Protein AF-U3CT72-F1 (afdb_monomer_lite)

Organism: NCBI:txid1219080

Structure (mmCIF, N/CA/C/O backbone):
data_AF-U3CT72-F1
#
_entry.id   AF-U3CT72-F1
#
loop_
_atom_site.group_PDB
_atom_site.id
_atom_site.type_symbol
_atom_site.label_atom_id
_atom_site.label_alt_id
_atom_site.label_comp_id
_atom_site.label_asym_id
_atom_site.label_entity_id
_atom_site.label_seq_id
_atom_site.pdbx_PDB_ins_code
_atom_site.Cartn_x
_atom_site.Cartn_y
_atom_site.Cartn_z
_atom_site.occupancy
_atom_site.B_iso_or_equiv
_atom_site.auth_seq_id
_atom_site.auth_comp_id
_atom_site.auth_asym_id
_atom_site.auth_atom_id
_atom_site.pdbx_PDB_model_num
ATOM 1 N N . MET A 1 1 ? -6.844 8.229 31.080 1.00 40.09 1 MET A N 1
ATOM 2 C CA . MET A 1 1 ? -8.045 7.596 30.484 1.00 40.09 1 MET A CA 1
ATOM 3 C C . MET A 1 1 ? -8.850 6.725 31.445 1.00 40.09 1 MET A C 1
ATOM 5 O O . MET A 1 1 ? -10.067 6.816 31.377 1.00 40.09 1 MET A O 1
ATOM 9 N N . SER A 1 2 ? -8.252 5.978 32.391 1.00 39.88 2 SER A N 1
ATOM 10 C CA . SER A 1 2 ? -9.048 5.167 33.347 1.00 39.88 2 SER A CA 1
ATOM 11 C C . SER A 1 2 ? -10.027 5.991 34.208 1.00 39.88 2 SER A C 1
ATOM 13 O O . SER A 1 2 ? -11.054 5.477 34.631 1.00 39.88 2 SER A O 1
ATOM 15 N N . PHE A 1 3 ? -9.768 7.291 34.394 1.00 38.53 3 PHE A N 1
ATOM 16 C CA . PHE A 1 3 ? -10.637 8.205 35.142 1.00 38.53 3 PHE A CA 1
ATOM 17 C C . PHE A 1 3 ? -11.986 8.524 34.473 1.00 38.53 3 PHE A C 1
ATOM 19 O O . PHE A 1 3 ? -12.963 8.722 35.192 1.00 38.53 3 PHE A O 1
ATOM 26 N N . LYS A 1 4 ? -12.073 8.563 33.132 1.00 43.41 4 LYS A N 1
ATOM 27 C CA . LYS A 1 4 ? -13.332 8.905 32.435 1.00 43.41 4 LYS A CA 1
ATOM 28 C C . LYS A 1 4 ? -14.319 7.734 32.455 1.00 43.41 4 LYS A C 1
ATOM 30 O O . LYS A 1 4 ? -15.46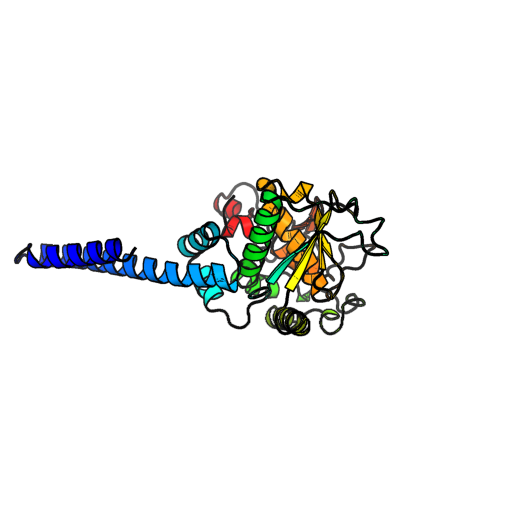9 7.922 32.832 1.00 43.41 4 LYS A O 1
ATOM 35 N N . ILE A 1 5 ? -13.829 6.524 32.180 1.00 50.84 5 ILE A N 1
ATOM 36 C CA . ILE A 1 5 ? -14.624 5.285 32.208 1.00 50.84 5 ILE A CA 1
ATOM 37 C C . ILE A 1 5 ? -15.073 4.963 33.641 1.00 50.84 5 ILE A C 1
ATOM 39 O O . ILE A 1 5 ? -16.243 4.672 33.873 1.00 50.84 5 ILE A O 1
ATOM 43 N N . LYS A 1 6 ? -14.174 5.112 34.629 1.00 47.28 6 LYS A N 1
ATOM 44 C CA . LYS A 1 6 ? -14.535 4.959 36.048 1.00 47.28 6 LYS A CA 1
ATOM 45 C C . LYS A 1 6 ? -15.584 5.979 36.490 1.00 47.28 6 LYS A C 1
ATOM 47 O O . LYS A 1 6 ? -16.477 5.605 37.234 1.00 47.28 6 LY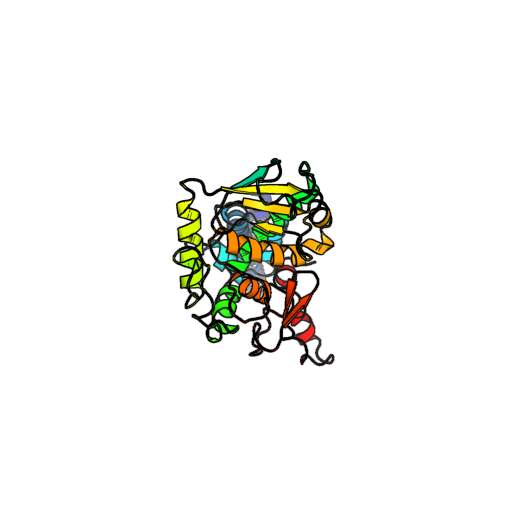S A O 1
ATOM 52 N N . SER A 1 7 ? -15.512 7.228 36.023 1.00 49.44 7 SER A N 1
ATOM 53 C CA . SER A 1 7 ? -16.512 8.247 36.377 1.00 49.44 7 SER A CA 1
ATOM 54 C C . SER A 1 7 ? -17.881 7.963 35.757 1.00 49.44 7 SER A C 1
ATOM 56 O O . SER A 1 7 ? -18.881 8.138 36.440 1.00 49.44 7 SER A O 1
ATOM 58 N N . LEU A 1 8 ? -17.952 7.481 34.509 1.00 51.56 8 LEU A N 1
ATOM 59 C CA . LEU A 1 8 ? -19.234 7.223 33.839 1.00 51.56 8 LEU A CA 1
ATOM 60 C C . LEU A 1 8 ? -19.995 6.044 34.472 1.00 51.56 8 LEU A C 1
ATOM 62 O O . LEU A 1 8 ? -21.180 6.162 34.777 1.00 51.56 8 LEU A O 1
ATOM 66 N N . VAL A 1 9 ? -19.292 4.937 34.743 1.00 55.44 9 VAL A N 1
ATOM 67 C CA . VAL A 1 9 ? -19.868 3.755 35.411 1.00 55.44 9 VAL A CA 1
ATOM 68 C C . VAL A 1 9 ? -20.277 4.087 36.851 1.00 55.44 9 VAL A C 1
ATOM 70 O O . VAL A 1 9 ? -21.344 3.680 37.301 1.00 55.44 9 VAL A O 1
ATOM 73 N N . LEU A 1 10 ? -19.479 4.889 37.566 1.00 52.03 10 LEU A N 1
ATOM 74 C CA . LEU A 1 10 ? -19.789 5.299 38.938 1.00 52.03 10 LEU A CA 1
ATOM 75 C C . LEU A 1 10 ? -21.009 6.232 39.008 1.00 52.03 10 LEU A C 1
ATOM 77 O O . LEU A 1 10 ? -21.818 6.102 39.925 1.00 52.03 10 LEU A O 1
ATOM 81 N N . VAL A 1 11 ? -21.175 7.136 38.037 1.00 56.50 11 VAL A N 1
ATOM 82 C CA . VAL A 1 11 ? -22.351 8.019 37.930 1.00 56.50 11 VAL A CA 1
ATOM 83 C C . VAL A 1 11 ? -23.614 7.217 37.602 1.00 56.50 11 VAL A C 1
ATOM 85 O O . VAL A 1 11 ? -24.647 7.452 38.227 1.00 56.50 11 VAL A O 1
ATOM 88 N N . GLY A 1 12 ? -23.529 6.223 36.709 1.00 52.19 12 GLY A N 1
ATOM 89 C CA . GLY A 1 12 ? -24.650 5.327 36.397 1.00 52.19 12 GLY A CA 1
ATOM 90 C C . GLY A 1 12 ? -25.119 4.508 37.605 1.00 52.19 12 GLY A C 1
ATOM 91 O O . GLY A 1 12 ? -26.310 4.464 37.901 1.00 52.19 12 GLY A O 1
ATOM 92 N N . VAL A 1 13 ? -24.181 3.936 38.369 1.00 56.53 13 VAL A N 1
ATOM 93 C CA . VAL A 1 13 ? -24.500 3.160 39.584 1.00 56.53 13 VAL A CA 1
ATOM 94 C C . VAL A 1 13 ? -25.042 4.054 40.705 1.00 56.53 13 VAL A C 1
ATOM 96 O O . VAL A 1 13 ? -25.941 3.653 41.440 1.00 56.53 13 VAL A O 1
ATOM 99 N N . SER A 1 14 ? -24.554 5.291 40.816 1.00 52.44 14 SER A N 1
ATOM 100 C CA . SER A 1 14 ? -25.005 6.243 41.840 1.00 52.44 14 SER A CA 1
ATOM 101 C C . SER A 1 14 ? -26.421 6.769 41.568 1.00 52.44 14 SER A C 1
ATOM 103 O O . SER A 1 14 ? -27.177 7.000 42.509 1.00 52.44 14 SER A O 1
ATOM 105 N N . ALA A 1 15 ? -26.816 6.902 40.298 1.00 52.62 15 ALA A N 1
ATOM 106 C CA . ALA A 1 15 ? -28.173 7.286 39.911 1.00 52.62 15 ALA A CA 1
ATOM 107 C C . ALA A 1 15 ? -29.218 6.189 40.209 1.00 52.62 15 ALA A C 1
ATOM 109 O O . ALA A 1 15 ? -30.345 6.520 40.575 1.00 52.62 15 ALA A O 1
ATOM 110 N N . LEU A 1 16 ? -28.840 4.904 40.127 1.00 52.00 16 LEU A N 1
ATOM 111 C CA . LEU A 1 16 ? -29.706 3.769 40.492 1.00 52.00 16 LEU A CA 1
ATOM 112 C C . LEU A 1 16 ? -29.977 3.666 41.999 1.00 52.00 16 LEU A C 1
ATOM 114 O O . LEU A 1 16 ? -31.026 3.175 42.400 1.00 52.00 16 LEU A O 1
ATOM 118 N N . ILE A 1 17 ? -29.040 4.114 42.839 1.00 55.47 17 ILE A N 1
ATOM 119 C CA . ILE A 1 17 ? -29.172 4.027 44.303 1.00 55.47 17 ILE A CA 1
ATOM 120 C C . ILE A 1 17 ? -29.992 5.206 44.864 1.00 55.47 17 ILE A C 1
ATOM 122 O O . ILE A 1 17 ? -30.560 5.096 45.949 1.00 55.47 17 ILE A O 1
ATOM 126 N N . LEU A 1 18 ? -30.080 6.328 44.136 1.00 51.38 18 LEU A N 1
ATOM 127 C CA . LEU A 1 18 ? -30.698 7.568 44.627 1.00 51.38 18 LEU A CA 1
ATOM 128 C C . LEU A 1 18 ? -32.157 7.791 44.191 1.00 51.38 18 LEU A C 1
ATOM 130 O O . LEU A 1 18 ? -32.854 8.553 44.857 1.00 51.38 18 LEU A O 1
ATOM 134 N N . ASN A 1 19 ? -32.643 7.134 43.133 1.00 48.00 19 ASN A N 1
ATOM 135 C CA . ASN A 1 19 ? -34.028 7.282 42.669 1.00 48.00 19 ASN A CA 1
ATOM 136 C C . ASN A 1 19 ? -34.871 6.077 43.101 1.00 48.00 19 ASN A C 1
ATOM 138 O O . ASN A 1 19 ? -34.953 5.067 42.408 1.00 48.00 19 ASN A O 1
ATOM 142 N N . GLY A 1 20 ? -35.455 6.178 44.294 1.00 45.12 20 GLY A N 1
ATOM 143 C CA . GLY A 1 20 ? -36.353 5.167 44.841 1.00 45.12 20 GLY A CA 1
ATOM 144 C C . GLY A 1 20 ? -37.613 4.943 43.996 1.00 45.12 20 GLY A C 1
ATOM 145 O O . GLY A 1 20 ? -38.186 5.886 43.466 1.00 45.12 20 GLY A O 1
ATOM 146 N N . CYS A 1 21 ? -38.020 3.670 43.937 1.00 48.41 21 CYS A N 1
ATOM 147 C CA . CYS A 1 21 ? -39.351 3.116 43.660 1.00 48.41 21 CYS A CA 1
ATOM 148 C C . CYS A 1 21 ? -40.362 3.984 42.883 1.00 48.41 21 CYS A C 1
ATOM 150 O O . CYS A 1 21 ? -41.346 4.432 43.461 1.00 48.41 21 CYS A O 1
ATOM 152 N N . ASP A 1 22 ? -40.199 4.074 41.564 1.00 53.22 22 ASP A N 1
ATOM 153 C CA . ASP A 1 22 ? -41.321 4.153 40.619 1.00 53.22 22 ASP A CA 1
ATOM 154 C C . ASP A 1 22 ? -40.947 3.342 39.372 1.00 53.22 22 ASP A C 1
ATOM 156 O O . ASP A 1 22 ? -39.890 3.582 38.786 1.00 53.22 22 ASP A O 1
ATOM 160 N N . ALA A 1 23 ? -41.768 2.360 38.985 1.00 53.81 23 ALA A N 1
ATOM 161 C CA . ALA A 1 23 ? -41.431 1.381 37.939 1.00 53.81 23 ALA A CA 1
ATOM 162 C C . ALA A 1 23 ? -41.092 2.040 36.585 1.00 53.81 23 ALA A C 1
ATOM 164 O O . ALA A 1 23 ? -40.092 1.684 35.967 1.00 53.81 23 ALA A O 1
ATOM 165 N N . ASP A 1 24 ? -41.822 3.093 36.204 1.00 56.09 24 ASP A N 1
ATOM 166 C CA . ASP A 1 24 ? -41.574 3.849 34.966 1.00 56.09 24 ASP A CA 1
ATOM 167 C C . ASP A 1 24 ? -40.233 4.613 34.991 1.00 56.09 24 ASP A C 1
ATOM 169 O O . ASP A 1 24 ? -39.608 4.851 33.956 1.00 56.09 24 ASP A O 1
ATOM 173 N N . SER A 1 25 ? -39.755 4.997 36.182 1.00 56.62 25 SER A N 1
ATOM 174 C CA . SER A 1 25 ? -38.447 5.645 36.345 1.00 56.62 25 SER A CA 1
ATOM 175 C C . SER A 1 25 ? -37.290 4.645 36.286 1.00 56.62 25 SER A C 1
ATOM 177 O O . SER A 1 25 ? -36.196 4.999 35.844 1.00 56.62 25 SER A O 1
ATOM 179 N N . VAL A 1 26 ? -37.540 3.393 36.686 1.00 58.41 26 VAL A N 1
ATOM 180 C CA . VAL A 1 26 ? -36.556 2.305 36.665 1.00 58.41 26 VAL A CA 1
ATOM 181 C C . VAL A 1 26 ? -36.286 1.860 35.229 1.00 58.41 26 VAL A C 1
ATOM 183 O O . VAL A 1 26 ? -35.118 1.785 34.851 1.00 58.41 26 VAL A O 1
ATOM 186 N N . ASP A 1 27 ? -37.326 1.684 34.410 1.00 62.94 27 ASP A N 1
ATOM 187 C CA . ASP A 1 27 ? -37.179 1.309 32.995 1.00 62.94 27 ASP A CA 1
ATOM 188 C C . ASP A 1 27 ? -36.398 2.379 32.213 1.00 62.94 27 ASP A C 1
ATOM 190 O O . ASP A 1 27 ? -35.441 2.083 31.498 1.00 62.94 27 ASP A O 1
ATOM 194 N N . HIS A 1 28 ? -36.702 3.662 32.437 1.00 63.72 28 HIS A N 1
ATOM 195 C CA . HIS A 1 28 ? -36.007 4.747 31.741 1.00 63.72 28 HIS A CA 1
ATOM 196 C C . HIS A 1 28 ? -34.538 4.929 32.183 1.00 63.72 28 HIS A C 1
ATOM 198 O O . HIS A 1 28 ? -33.705 5.434 31.421 1.00 63.72 28 HIS A O 1
ATOM 204 N N . VAL A 1 29 ? -34.199 4.539 33.417 1.00 68.75 29 VAL A N 1
ATOM 205 C CA . VAL A 1 29 ? -32.812 4.500 33.909 1.00 68.75 29 VAL A CA 1
ATOM 206 C C . VAL A 1 29 ? -32.080 3.274 33.369 1.00 68.75 29 VAL A C 1
ATOM 208 O O . VAL A 1 29 ? -30.910 3.400 32.999 1.00 68.75 29 VAL A O 1
ATOM 211 N N . GLN A 1 30 ? -32.753 2.126 33.274 1.00 72.94 30 GLN A N 1
ATOM 212 C CA . GLN A 1 30 ? -32.201 0.913 32.683 1.00 72.94 30 GLN A CA 1
ATOM 213 C C . GLN A 1 30 ? -31.828 1.140 31.215 1.00 72.94 30 GLN A C 1
ATOM 215 O O . GLN A 1 30 ? -30.675 0.911 30.860 1.00 72.94 30 GLN A O 1
ATOM 220 N N . ASP A 1 31 ? -32.722 1.711 30.403 1.00 75.88 31 ASP A N 1
ATOM 221 C CA . ASP A 1 31 ? -32.444 2.029 28.995 1.00 75.88 31 ASP A CA 1
ATOM 222 C C . ASP A 1 31 ? -31.218 2.944 28.841 1.00 75.88 31 ASP A C 1
ATOM 224 O O . ASP A 1 31 ? -30.337 2.719 28.008 1.00 75.88 31 ASP A O 1
ATOM 228 N N . LYS A 1 32 ? -31.115 3.988 29.676 1.00 75.69 32 LYS A N 1
ATOM 229 C CA . LYS A 1 32 ? -29.968 4.912 29.651 1.00 75.69 32 LYS A CA 1
ATOM 230 C C . LYS A 1 32 ? -28.672 4.234 30.080 1.00 75.69 32 LYS A C 1
ATOM 232 O O . LYS A 1 32 ? -27.617 4.553 29.528 1.00 75.69 32 LYS A O 1
ATOM 237 N N . LEU A 1 33 ? -28.733 3.328 31.054 1.00 73.38 33 LEU A N 1
ATOM 238 C CA . LEU A 1 33 ? -27.575 2.565 31.502 1.00 73.38 33 LEU A CA 1
ATOM 239 C C . LEU A 1 33 ? -27.136 1.552 30.441 1.00 73.38 33 LEU A C 1
ATOM 241 O O . LEU A 1 33 ? -25.941 1.448 30.182 1.00 73.38 33 LEU A O 1
ATOM 245 N N . GLU A 1 34 ? -28.070 0.851 29.800 1.00 75.56 34 GLU A N 1
ATOM 246 C CA . GLU A 1 34 ? -27.785 -0.079 28.706 1.00 75.56 34 GLU A CA 1
ATOM 247 C C . GLU A 1 34 ? -27.131 0.643 27.527 1.00 75.56 34 GLU A C 1
ATOM 249 O O . GLU A 1 34 ? -26.094 0.199 27.035 1.00 75.56 34 GLU A O 1
ATOM 254 N N . VAL A 1 35 ? -27.651 1.812 27.139 1.00 78.00 35 VAL A N 1
ATOM 255 C CA . VAL A 1 35 ? -27.025 2.662 26.115 1.00 78.00 35 VAL A CA 1
ATOM 256 C C . VAL A 1 35 ? -25.631 3.121 26.551 1.00 78.00 35 VAL A C 1
ATOM 258 O O . VAL A 1 35 ? -24.690 3.042 25.765 1.00 78.00 35 VAL A O 1
ATOM 261 N N . ALA A 1 36 ? -25.452 3.566 27.799 1.00 73.06 36 ALA A N 1
ATOM 262 C CA . ALA A 1 36 ? -24.147 4.007 28.296 1.00 73.06 36 ALA A CA 1
ATOM 263 C C . ALA A 1 36 ? -23.115 2.866 28.347 1.00 73.06 36 ALA A C 1
ATOM 265 O O . ALA A 1 36 ? -21.956 3.072 27.986 1.00 73.06 36 ALA A O 1
ATOM 266 N N . LEU A 1 37 ? -23.526 1.667 28.766 1.00 74.06 37 LEU A N 1
ATOM 267 C CA . LEU A 1 37 ? -22.683 0.472 28.791 1.00 74.06 37 LEU A CA 1
ATOM 268 C C . LEU A 1 37 ? -22.341 -0.000 27.379 1.00 74.06 37 LEU A C 1
ATOM 270 O O . LEU A 1 37 ? -21.185 -0.336 27.126 1.00 74.06 37 LEU A O 1
ATOM 274 N N . LYS A 1 38 ? -23.307 0.025 26.455 1.00 75.88 38 LYS A N 1
ATOM 275 C CA . LYS A 1 38 ? -23.079 -0.283 25.042 1.00 75.88 38 LYS A CA 1
ATOM 276 C C . LYS A 1 38 ? -22.070 0.688 24.429 1.00 75.88 38 LYS A C 1
ATOM 278 O O . LYS A 1 38 ? -21.073 0.239 23.876 1.00 75.88 38 LYS A O 1
ATOM 283 N N . ASN A 1 39 ? -22.259 1.992 24.630 1.00 77.94 39 ASN A N 1
ATOM 284 C CA . ASN A 1 39 ? -21.341 3.020 24.136 1.00 77.94 39 ASN A CA 1
ATOM 285 C C . ASN A 1 39 ? -19.934 2.864 24.737 1.00 77.94 39 ASN A C 1
ATOM 287 O O . ASN A 1 39 ? -18.945 2.952 24.019 1.00 77.94 39 ASN A O 1
ATOM 291 N N . ALA A 1 40 ? -19.823 2.588 26.041 1.00 75.50 40 ALA A N 1
ATOM 292 C CA . ALA A 1 40 ? -18.530 2.351 26.685 1.00 75.50 40 ALA A CA 1
ATOM 293 C C . ALA A 1 40 ? -17.845 1.071 26.173 1.00 75.50 40 ALA A C 1
ATOM 295 O O . ALA A 1 40 ? -16.621 1.040 26.035 1.00 75.50 40 ALA A O 1
ATOM 296 N N . GLY A 1 41 ? -18.621 0.020 25.887 1.00 76.25 41 GLY A N 1
ATOM 297 C CA . GLY A 1 41 ? -18.132 -1.208 25.263 1.00 76.25 41 GLY A CA 1
ATOM 298 C C . GLY A 1 41 ? -17.618 -0.974 23.842 1.00 76.25 41 GLY A C 1
ATOM 299 O O . GLY A 1 41 ? -16.531 -1.439 23.504 1.00 76.25 41 GLY A O 1
ATOM 300 N N . GLU A 1 42 ? -18.350 -0.203 23.037 1.00 78.69 42 GLU A N 1
ATOM 301 C CA . GLU A 1 42 ? -17.940 0.201 21.686 1.00 78.69 42 GLU A CA 1
ATOM 302 C C . GLU A 1 42 ? -16.672 1.071 21.712 1.00 78.69 42 GLU A C 1
ATOM 304 O O . GLU A 1 42 ? -15.738 0.809 20.957 1.00 78.69 42 GLU A O 1
ATOM 309 N N . GLU A 1 43 ? -16.570 2.043 22.628 1.00 81.25 43 GLU A N 1
ATOM 310 C CA . GLU A 1 43 ? -15.356 2.858 22.803 1.00 81.25 43 GLU A CA 1
ATOM 311 C C . GLU A 1 43 ? -14.134 2.010 23.183 1.00 81.25 43 GLU A C 1
ATOM 313 O O . GLU A 1 43 ? -13.046 2.208 22.640 1.00 81.25 43 GLU A O 1
ATOM 318 N N . LEU A 1 44 ? -14.294 1.050 24.099 1.00 80.88 44 LEU A N 1
ATOM 319 C CA . LEU A 1 44 ? -13.214 0.137 24.476 1.00 80.88 44 LEU A CA 1
ATOM 320 C C . LEU A 1 44 ? -12.786 -0.750 23.303 1.00 80.88 44 LEU A C 1
ATOM 322 O O . LEU A 1 44 ? -11.586 -0.886 23.059 1.00 80.88 44 LEU A O 1
ATOM 326 N N . SER A 1 45 ? -13.749 -1.301 22.558 1.00 83.25 45 SER A N 1
ATOM 327 C CA . SER A 1 45 ? -13.471 -2.100 21.362 1.00 83.25 45 SER A CA 1
ATOM 328 C C . SER A 1 45 ? -12.733 -1.282 20.300 1.00 83.25 45 SER A C 1
ATOM 330 O O . SER A 1 45 ? -11.795 -1.792 19.689 1.00 83.25 45 SER A O 1
ATOM 332 N N . ASN A 1 46 ? -13.113 -0.019 20.092 1.00 89.31 46 ASN A N 1
ATOM 333 C CA . ASN A 1 46 ? -12.441 0.865 19.140 1.00 89.31 46 ASN A CA 1
ATOM 334 C C . ASN A 1 46 ? -10.982 1.102 19.528 1.00 89.31 46 ASN A C 1
ATOM 336 O O . ASN A 1 46 ? -10.112 0.966 18.678 1.00 89.31 46 ASN A O 1
ATOM 340 N N . ILE A 1 47 ? -10.684 1.335 20.809 1.00 91.44 47 ILE A N 1
ATOM 341 C CA . ILE A 1 47 ? -9.302 1.531 21.283 1.00 91.44 47 ILE A CA 1
ATOM 342 C C . ILE A 1 47 ? -8.422 0.297 21.015 1.00 91.44 47 ILE A C 1
ATOM 344 O O . ILE A 1 47 ? -7.226 0.428 20.739 1.00 91.44 47 ILE A O 1
ATOM 348 N N . GLU A 1 48 ? -8.968 -0.914 21.143 1.00 93.62 48 GLU A N 1
ATOM 349 C CA . GLU A 1 48 ? -8.226 -2.144 20.842 1.00 93.62 48 GLU A CA 1
ATOM 350 C C . GLU A 1 48 ? -7.976 -2.300 19.340 1.00 93.62 48 GLU A C 1
ATOM 352 O O . GLU A 1 48 ? -6.840 -2.574 18.942 1.00 93.62 48 GLU A O 1
ATOM 357 N N . ILE A 1 49 ? -8.998 -2.045 18.518 1.00 96.62 49 ILE A N 1
ATOM 358 C CA . ILE A 1 49 ? -8.891 -2.036 17.054 1.00 96.62 49 ILE A CA 1
ATOM 359 C C . ILE A 1 49 ? -7.848 -1.002 16.609 1.00 96.62 49 ILE A C 1
ATOM 361 O O . ILE A 1 49 ? -6.905 -1.358 15.904 1.00 96.62 49 ILE A O 1
ATOM 365 N N . GLU A 1 50 ? -7.955 0.245 17.072 1.00 97.31 50 GLU A N 1
ATOM 366 C CA . GLU A 1 50 ? -7.046 1.356 16.758 1.00 97.31 50 GLU A CA 1
ATOM 367 C C . GLU A 1 50 ? -5.581 0.973 16.996 1.00 97.31 50 GLU A C 1
ATOM 369 O O . GLU A 1 50 ? -4.752 1.088 16.093 1.00 97.31 50 GLU A O 1
ATOM 374 N N . LYS A 1 51 ? -5.261 0.412 18.170 1.00 96.62 51 LYS A N 1
ATOM 375 C CA . LYS A 1 51 ? -3.895 -0.031 18.499 1.00 96.62 51 LYS A CA 1
ATOM 376 C C . LYS A 1 51 ? -3.370 -1.102 17.552 1.00 96.62 51 LYS A C 1
ATOM 378 O O . LYS A 1 51 ? -2.179 -1.107 17.235 1.00 96.62 51 LYS A O 1
ATOM 383 N N . VAL A 1 52 ? -4.220 -2.043 17.142 1.00 96.62 52 VAL A N 1
ATOM 384 C CA . VAL A 1 52 ? -3.826 -3.079 16.181 1.00 96.62 52 VAL A CA 1
ATOM 385 C C . VAL A 1 52 ? -3.568 -2.451 14.816 1.00 96.62 52 VAL A C 1
ATOM 387 O O . VAL A 1 52 ? -2.555 -2.770 14.194 1.00 96.62 52 VAL A O 1
ATOM 390 N N . LEU A 1 53 ? -4.430 -1.536 14.370 1.00 97.75 53 LEU A N 1
ATOM 391 C CA . LEU A 1 53 ? -4.271 -0.846 13.093 1.00 97.75 53 LEU A CA 1
ATOM 392 C C . LEU A 1 53 ? -3.002 0.019 13.050 1.00 97.75 53 LEU A C 1
ATOM 394 O O . LEU A 1 53 ? -2.243 -0.057 12.086 1.00 97.75 53 LEU A O 1
ATOM 398 N N . GLU A 1 54 ? -2.703 0.760 14.115 1.00 97.38 54 GLU A N 1
ATOM 399 C CA . GLU A 1 54 ? -1.458 1.529 14.235 1.00 97.38 54 GLU A CA 1
ATOM 400 C C . GLU A 1 54 ? -0.223 0.620 14.222 1.00 97.38 54 GLU A C 1
ATOM 402 O O . GLU A 1 54 ? 0.742 0.862 13.497 1.00 97.38 54 GLU A O 1
ATOM 407 N N . LYS A 1 55 ? -0.237 -0.458 15.016 1.00 95.50 55 LYS A N 1
ATOM 408 C CA . LYS A 1 55 ? 0.942 -1.310 15.204 1.00 95.50 55 LYS A CA 1
ATOM 409 C C . LYS A 1 55 ? 1.228 -2.215 14.006 1.00 95.50 55 LYS A C 1
ATOM 411 O O . LYS A 1 55 ? 2.387 -2.371 13.634 1.00 95.50 55 LYS A O 1
ATOM 416 N N . LYS A 1 56 ? 0.195 -2.866 13.467 1.00 94.62 56 LYS A N 1
ATOM 417 C CA . LYS A 1 56 ? 0.311 -3.928 12.453 1.00 94.62 56 LYS A CA 1
ATOM 418 C C . LYS A 1 56 ? 0.232 -3.375 11.031 1.00 94.62 56 LYS A C 1
ATOM 420 O O . LYS A 1 56 ? 0.904 -3.892 10.143 1.00 94.62 56 LYS A O 1
ATOM 425 N N . PHE A 1 57 ? -0.582 -2.338 10.833 1.00 96.62 57 PHE A N 1
ATOM 426 C CA . PHE A 1 57 ? -0.842 -1.733 9.527 1.00 96.62 57 PHE A CA 1
ATOM 427 C C . PHE A 1 57 ? -0.251 -0.331 9.392 1.00 96.62 57 PHE A C 1
ATOM 429 O O . PHE A 1 57 ? -0.399 0.266 8.340 1.00 96.62 57 PHE A O 1
ATOM 436 N N . HIS A 1 58 ? 0.432 0.197 10.413 1.00 96.31 58 HIS A N 1
ATOM 437 C CA . HIS A 1 58 ? 1.098 1.502 10.358 1.00 96.31 58 HIS A CA 1
ATOM 438 C C . HIS A 1 58 ? 0.161 2.680 10.049 1.00 96.31 58 HIS A C 1
ATOM 440 O O . HIS A 1 58 ? 0.622 3.710 9.553 1.00 96.31 58 HIS A O 1
ATOM 446 N N . LEU A 1 59 ? -1.141 2.561 10.351 1.00 97.19 59 LEU A N 1
ATOM 447 C CA . LEU A 1 59 ? -2.037 3.714 10.280 1.00 97.19 59 LEU A CA 1
ATOM 448 C C . LEU A 1 59 ? -1.573 4.800 11.252 1.00 97.19 59 LEU A C 1
ATOM 450 O O . LEU A 1 59 ? -1.108 4.513 12.358 1.00 97.19 59 LEU A O 1
ATOM 454 N N . THR A 1 60 ? -1.729 6.061 10.848 1.00 96.38 60 THR A N 1
ATOM 455 C CA . THR A 1 60 ? -1.600 7.166 11.800 1.00 96.38 60 THR A CA 1
ATOM 456 C C . THR A 1 60 ? -2.708 7.055 12.845 1.00 96.38 60 THR A C 1
ATOM 458 O O . THR A 1 60 ? -3.786 6.536 12.552 1.00 96.38 60 THR A O 1
ATOM 461 N N . HIS A 1 61 ? -2.479 7.578 14.051 1.00 95.75 61 HIS A N 1
ATOM 462 C CA . HIS A 1 61 ? -3.504 7.560 15.097 1.00 95.75 61 HIS A CA 1
ATOM 463 C C . HIS A 1 61 ? -4.826 8.188 14.618 1.00 95.75 61 HIS A C 1
ATOM 465 O O . HIS A 1 61 ? -5.898 7.634 14.837 1.00 95.75 61 HIS A O 1
ATOM 471 N N . SER A 1 62 ? -4.759 9.312 13.893 1.00 95.44 62 SER A N 1
ATOM 472 C CA . SER A 1 62 ? -5.947 9.964 13.333 1.00 95.44 62 SER A CA 1
ATOM 473 C C . SER A 1 62 ? -6.677 9.102 12.304 1.00 95.44 62 SER A C 1
ATOM 475 O O . SER A 1 62 ? -7.903 9.048 12.341 1.00 95.44 62 SER A O 1
ATOM 477 N N . ASP A 1 63 ? -5.951 8.411 11.419 1.00 96.81 63 ASP A N 1
ATOM 478 C CA .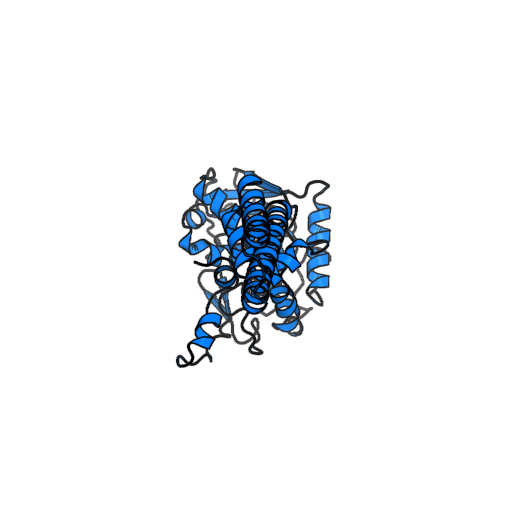 ASP A 1 63 ? -6.572 7.522 10.432 1.00 96.81 63 ASP A CA 1
ATOM 479 C C . ASP A 1 63 ? -7.199 6.300 11.118 1.00 96.81 63 ASP A C 1
ATOM 481 O O . ASP A 1 63 ? -8.317 5.924 10.779 1.00 96.81 63 ASP A O 1
ATOM 485 N N . ALA A 1 64 ? -6.521 5.718 12.117 1.00 97.56 64 ALA A N 1
ATOM 486 C CA . ALA A 1 64 ? -7.014 4.578 12.889 1.00 97.56 64 ALA A CA 1
ATOM 487 C C . ALA A 1 64 ? -8.315 4.910 13.642 1.00 97.56 64 ALA A C 1
ATOM 489 O O . ALA A 1 64 ? -9.290 4.164 13.539 1.00 97.56 64 ALA A O 1
ATOM 490 N N . VAL A 1 65 ? -8.358 6.057 14.330 1.00 94.94 65 VAL A N 1
ATOM 491 C CA . VAL A 1 65 ? -9.566 6.561 15.005 1.00 94.94 65 VAL A CA 1
ATOM 492 C C . VAL A 1 65 ? -10.687 6.810 13.996 1.00 94.94 65 VAL A C 1
ATOM 494 O O . VAL A 1 65 ? -11.839 6.447 14.243 1.00 94.94 65 VAL A O 1
ATOM 497 N N . PHE A 1 66 ? -10.368 7.417 12.848 1.00 95.00 66 PHE A N 1
ATOM 498 C CA . PHE A 1 66 ? -11.361 7.701 11.816 1.00 95.00 66 PHE A CA 1
ATOM 499 C C . PHE A 1 66 ? -12.000 6.410 11.288 1.00 95.00 66 PHE A C 1
ATOM 501 O O . PHE A 1 66 ? -13.227 6.295 11.308 1.00 95.00 66 PHE A O 1
ATOM 508 N N . VAL A 1 67 ? -11.204 5.409 10.891 1.00 96.44 67 VAL A N 1
ATOM 509 C CA . VAL A 1 67 ? -11.749 4.145 10.367 1.00 96.44 67 VAL A CA 1
ATOM 510 C C . VAL A 1 67 ? -12.464 3.326 11.436 1.00 96.44 67 VAL A C 1
ATOM 512 O O . VAL A 1 67 ? -13.507 2.751 11.138 1.00 96.44 67 VAL A O 1
ATOM 515 N N . ALA A 1 68 ? -11.980 3.296 12.681 1.00 94.25 68 ALA A N 1
ATOM 516 C CA . ALA A 1 68 ? -12.659 2.582 13.765 1.00 94.25 68 ALA A CA 1
ATOM 517 C C . ALA A 1 68 ? -14.042 3.181 14.062 1.00 94.25 68 ALA A C 1
ATOM 519 O O . ALA A 1 68 ? -14.989 2.452 14.353 1.00 94.25 68 ALA A O 1
ATOM 520 N N . LYS A 1 69 ? -14.176 4.506 13.930 1.00 91.06 69 LYS A N 1
ATOM 521 C CA . LYS A 1 69 ? -15.429 5.228 14.161 1.00 91.06 69 LYS A CA 1
ATOM 522 C C . LYS A 1 69 ? -16.396 5.173 12.976 1.00 91.06 69 LYS A C 1
ATOM 524 O O . LYS A 1 69 ? -17.593 4.998 13.182 1.00 91.06 69 LYS A O 1
ATOM 529 N N . HIS A 1 70 ? -15.905 5.380 11.757 1.00 92.81 70 HIS A N 1
ATOM 530 C CA . HIS A 1 70 ? -16.749 5.555 10.567 1.00 92.81 70 HIS A CA 1
ATOM 531 C C . HIS A 1 70 ? -16.887 4.283 9.721 1.00 92.81 70 HIS A C 1
ATOM 533 O O . HIS A 1 70 ? -17.849 4.150 8.969 1.00 92.81 70 HIS A O 1
ATOM 539 N N . HIS A 1 71 ? -15.970 3.328 9.884 1.00 94.06 71 HIS A N 1
ATOM 540 C CA . HIS A 1 71 ? -15.906 2.072 9.133 1.00 94.06 71 HIS A CA 1
ATOM 541 C C . HIS A 1 71 ? -15.639 0.875 10.060 1.00 94.06 71 HIS A C 1
ATOM 543 O O . HIS A 1 71 ? -14.857 -0.017 9.720 1.00 94.06 71 HIS A O 1
ATOM 549 N N . HIS A 1 72 ? -16.289 0.857 11.232 1.00 93.69 72 HIS A N 1
ATOM 550 C CA . HIS A 1 72 ? -16.019 -0.087 12.324 1.00 93.69 72 HIS A CA 1
ATOM 551 C C . HIS A 1 72 ? -15.929 -1.551 11.867 1.00 93.69 72 HIS A C 1
ATOM 553 O O . HIS A 1 72 ? -14.970 -2.239 12.204 1.00 93.69 72 HIS A O 1
ATOM 559 N N . ASP A 1 73 ? -16.872 -2.024 11.047 1.00 94.94 73 ASP A N 1
ATOM 560 C CA . ASP A 1 73 ? -16.896 -3.421 10.594 1.00 94.94 73 ASP A CA 1
ATOM 561 C C . ASP A 1 73 ? -15.672 -3.799 9.749 1.00 94.94 73 ASP A C 1
ATOM 563 O O . ASP A 1 73 ? -15.134 -4.902 9.883 1.00 94.94 73 ASP A O 1
ATOM 567 N N . GLN A 1 74 ? -15.205 -2.882 8.895 1.00 96.50 74 GLN A N 1
ATOM 568 C CA . GLN A 1 74 ? -13.984 -3.080 8.111 1.00 96.50 74 GLN A CA 1
ATOM 569 C C . GLN A 1 74 ? -12.754 -2.983 9.014 1.00 96.50 74 GLN A C 1
ATOM 571 O O . GLN A 1 74 ? -11.864 -3.823 8.917 1.00 96.50 74 GLN A O 1
ATOM 576 N N . ALA A 1 75 ? -12.726 -2.014 9.933 1.00 97.06 75 ALA A N 1
ATOM 577 C CA . ALA A 1 75 ? -11.636 -1.834 10.886 1.00 97.06 75 ALA A CA 1
ATOM 578 C C . ALA A 1 75 ? -11.439 -3.068 11.778 1.00 97.06 75 ALA A C 1
ATOM 580 O O . ALA A 1 75 ? -10.323 -3.581 11.896 1.00 97.06 75 ALA A O 1
ATOM 581 N N . LYS A 1 76 ? -12.534 -3.605 12.322 1.00 96.88 76 LYS A N 1
ATOM 582 C CA . LYS A 1 76 ? -12.547 -4.845 13.095 1.00 96.88 76 LYS A CA 1
ATOM 583 C C . LYS A 1 76 ? -12.056 -6.023 12.259 1.00 96.88 76 LYS A C 1
ATOM 585 O O . LYS A 1 76 ? -11.103 -6.688 12.659 1.00 96.88 76 LYS A O 1
ATOM 590 N N . TYR A 1 77 ? -12.630 -6.228 11.072 1.00 97.56 77 TYR A N 1
ATOM 591 C CA . TYR A 1 77 ? -12.222 -7.317 10.181 1.00 97.56 77 TYR A CA 1
ATOM 592 C C . TYR A 1 77 ? -10.726 -7.272 9.836 1.00 97.56 77 TYR A C 1
ATOM 594 O O . TYR A 1 77 ? -10.046 -8.293 9.914 1.00 97.56 77 TYR A O 1
ATOM 602 N N . VAL A 1 78 ? -10.199 -6.093 9.492 1.00 97.69 78 VAL A N 1
ATOM 603 C CA . VAL A 1 78 ? -8.777 -5.903 9.177 1.00 97.69 78 VAL A CA 1
ATOM 604 C C . VAL A 1 78 ? -7.905 -6.176 10.407 1.00 97.69 78 VAL A C 1
ATOM 606 O O . VAL A 1 78 ? -6.896 -6.875 10.294 1.00 97.69 78 VAL A O 1
ATOM 609 N N . SER A 1 79 ? -8.303 -5.691 11.590 1.00 96.94 79 SER A N 1
ATOM 610 C CA . SER A 1 79 ? -7.554 -5.904 12.838 1.00 96.94 79 SER A CA 1
ATOM 611 C C . SER A 1 79 ? -7.421 -7.388 13.212 1.00 96.94 79 SER A C 1
ATOM 613 O O . SER A 1 79 ? -6.368 -7.821 13.684 1.00 96.94 79 SER A O 1
ATOM 615 N N . GLU A 1 80 ? -8.444 -8.188 12.909 1.00 95.94 80 GLU A N 1
ATOM 616 C CA . GLU A 1 80 ? -8.504 -9.625 13.191 1.00 95.94 80 GLU A CA 1
ATOM 617 C C . GLU A 1 80 ? -7.917 -10.486 12.053 1.00 95.94 80 GLU A C 1
ATOM 619 O O . GLU A 1 80 ? -7.762 -11.698 12.208 1.00 95.94 80 GLU A O 1
ATOM 624 N N . LYS A 1 81 ? -7.550 -9.894 10.904 1.00 93.94 81 LYS A N 1
ATOM 625 C CA . LYS A 1 81 ? -7.111 -10.649 9.719 1.00 93.94 81 LYS A CA 1
ATOM 626 C C . LYS A 1 81 ? -5.796 -11.394 9.971 1.00 93.94 81 LYS A C 1
ATOM 628 O O . LYS A 1 81 ? -4.788 -10.804 10.380 1.00 93.94 81 LYS A O 1
ATOM 633 N N . HIS A 1 82 ? -5.787 -12.689 9.660 1.00 91.81 82 HIS A N 1
ATOM 634 C CA . HIS A 1 82 ? -4.580 -13.518 9.648 1.00 91.81 82 HIS A CA 1
ATOM 635 C C . HIS A 1 82 ? -3.746 -13.259 8.387 1.00 91.81 82 HIS A C 1
ATOM 637 O O . HIS A 1 82 ? -4.295 -13.065 7.301 1.00 91.81 82 HIS A O 1
ATOM 643 N N . ASP A 1 83 ? -2.422 -13.237 8.546 1.00 90.81 83 ASP A N 1
ATOM 644 C CA . ASP A 1 83 ? -1.419 -13.020 7.490 1.00 90.81 83 ASP A CA 1
ATOM 645 C C . ASP A 1 83 ? -1.696 -11.842 6.537 1.00 90.81 83 ASP A C 1
ATOM 647 O O . ASP A 1 83 ? -1.676 -12.030 5.326 1.00 90.81 83 ASP A O 1
ATOM 651 N N . PRO A 1 84 ? -2.017 -10.629 7.017 1.00 95.00 84 PRO A N 1
ATOM 652 C CA . PRO A 1 84 ? -2.358 -9.521 6.129 1.00 95.00 84 PRO A CA 1
ATOM 653 C C . PRO A 1 84 ? -1.196 -9.112 5.214 1.00 95.00 84 PRO A C 1
ATOM 655 O O . PRO A 1 84 ? -0.039 -9.161 5.626 1.00 95.00 84 PRO A O 1
ATOM 658 N N . ILE A 1 85 ? -1.512 -8.662 3.996 1.00 94.19 85 ILE A N 1
ATOM 659 C CA . ILE A 1 85 ? -0.497 -8.191 3.039 1.00 94.19 85 ILE A CA 1
ATOM 660 C C . ILE A 1 85 ? 0.014 -6.793 3.376 1.00 94.19 85 ILE A C 1
ATOM 662 O O . ILE A 1 85 ? -0.751 -5.961 3.861 1.00 94.19 85 ILE A O 1
ATOM 666 N N . PHE A 1 86 ? 1.305 -6.550 3.117 1.00 94.00 86 PHE A N 1
ATOM 667 C CA . PHE A 1 86 ? 2.036 -5.311 3.451 1.00 94.00 86 PHE A CA 1
ATOM 668 C C . PHE A 1 86 ? 1.907 -4.852 4.913 1.00 94.00 86 PHE A C 1
ATOM 670 O O . PHE A 1 86 ? 2.160 -3.694 5.238 1.00 94.00 86 PHE A O 1
ATOM 677 N N . ALA A 1 87 ? 1.546 -5.765 5.808 1.00 90.50 87 ALA A N 1
ATOM 678 C CA . ALA A 1 87 ? 1.480 -5.534 7.238 1.00 90.50 87 ALA A CA 1
ATOM 679 C C . ALA A 1 87 ? 2.729 -6.098 7.925 1.00 90.50 87 ALA A C 1
ATOM 681 O O . ALA A 1 87 ? 3.320 -7.065 7.448 1.00 90.50 87 ALA A O 1
ATOM 682 N N . ASN A 1 88 ? 3.112 -5.524 9.068 1.00 87.12 88 ASN A N 1
ATOM 683 C CA . ASN A 1 88 ? 4.352 -5.866 9.783 1.00 87.12 88 ASN A CA 1
ATOM 684 C C . ASN A 1 88 ? 5.628 -5.750 8.923 1.00 87.12 88 ASN A C 1
ATOM 686 O O . ASN A 1 88 ? 6.598 -6.472 9.155 1.00 87.12 88 ASN A O 1
ATOM 690 N N . VAL A 1 89 ? 5.634 -4.854 7.936 1.00 91.56 89 VAL A N 1
ATOM 691 C CA . VAL A 1 89 ? 6.813 -4.562 7.115 1.00 91.56 89 VAL A CA 1
ATOM 692 C C . VAL A 1 89 ? 7.438 -3.270 7.621 1.00 91.56 89 VAL A C 1
ATOM 694 O O . VAL A 1 89 ? 6.747 -2.279 7.842 1.00 91.56 89 VAL A O 1
ATOM 697 N N . ALA A 1 90 ? 8.751 -3.263 7.821 1.00 93.88 90 ALA A N 1
ATOM 698 C CA . ALA A 1 90 ? 9.454 -2.056 8.221 1.00 93.88 90 ALA A CA 1
ATOM 699 C C . ALA A 1 90 ? 9.706 -1.134 7.017 1.00 93.88 90 ALA A C 1
ATOM 701 O O . ALA A 1 90 ? 9.834 -1.571 5.872 1.00 93.88 90 ALA A O 1
ATOM 702 N N . PHE A 1 91 ? 9.833 0.162 7.290 1.00 95.44 91 PHE A N 1
ATOM 703 C CA . PHE A 1 91 ? 10.112 1.178 6.278 1.00 95.44 91 PHE A CA 1
ATOM 704 C C . PHE A 1 91 ? 11.382 1.935 6.647 1.00 95.44 91 PHE A C 1
ATOM 706 O O . PHE A 1 91 ? 11.417 2.635 7.666 1.00 95.44 91 PHE A O 1
ATOM 713 N N . ASN A 1 92 ? 12.411 1.804 5.813 1.00 96.44 92 ASN A N 1
ATOM 714 C CA . ASN A 1 92 ? 13.659 2.535 5.944 1.00 96.44 92 ASN A CA 1
ATOM 715 C C . ASN A 1 92 ? 13.715 3.662 4.909 1.00 96.44 92 ASN A C 1
ATOM 717 O O . ASN A 1 92 ? 13.791 3.415 3.707 1.00 96.44 92 ASN A O 1
ATOM 721 N N . PHE A 1 93 ? 13.672 4.901 5.390 1.00 96.56 93 PHE A N 1
ATOM 722 C CA . PHE A 1 93 ? 13.746 6.101 4.562 1.00 96.56 93 PHE A CA 1
ATOM 723 C C . PHE A 1 93 ? 15.214 6.488 4.418 1.00 96.56 93 PHE A C 1
ATOM 725 O O . PHE A 1 93 ? 15.870 6.844 5.397 1.00 96.56 93 PHE A O 1
ATOM 732 N N . THR A 1 94 ? 15.744 6.368 3.206 1.00 92.81 94 THR A N 1
ATOM 733 C CA . THR A 1 94 ? 17.172 6.512 2.918 1.00 92.81 94 THR A CA 1
ATOM 734 C C . THR A 1 94 ? 17.423 7.588 1.869 1.00 92.81 94 THR A C 1
ATOM 736 O O . THR A 1 94 ? 16.522 8.014 1.146 1.00 92.81 94 THR A O 1
ATOM 739 N N . SER A 1 95 ? 18.677 8.025 1.776 1.00 85.44 95 SER A N 1
ATOM 740 C CA . SER A 1 95 ? 19.188 8.768 0.628 1.00 85.44 95 SER A CA 1
ATOM 741 C C . SER A 1 95 ? 20.328 7.947 0.036 1.00 85.44 95 SER A C 1
ATOM 743 O O . SER A 1 95 ? 21.286 7.615 0.735 1.00 85.44 95 SER A O 1
ATOM 745 N N . THR A 1 96 ? 20.193 7.554 -1.226 1.00 86.31 96 THR A N 1
ATOM 746 C CA . THR A 1 96 ? 21.168 6.724 -1.940 1.00 86.31 96 THR A CA 1
ATOM 747 C C . THR A 1 96 ? 21.536 7.401 -3.248 1.00 86.31 96 THR A C 1
ATOM 749 O O . THR A 1 96 ? 20.729 8.126 -3.823 1.00 86.31 96 THR A O 1
ATOM 752 N N . SER A 1 97 ? 22.737 7.143 -3.765 1.00 90.50 97 SER A N 1
ATOM 753 C CA . SER A 1 97 ? 23.061 7.527 -5.141 1.00 90.50 97 SER A CA 1
ATOM 754 C C . SER A 1 97 ? 22.079 6.891 -6.127 1.00 90.50 97 SER A C 1
ATOM 756 O O . SER A 1 97 ? 21.531 5.821 -5.848 1.00 90.50 97 SER A O 1
ATOM 758 N N . VAL A 1 98 ? 21.910 7.513 -7.297 1.00 90.50 98 VAL A N 1
ATOM 759 C CA . VAL A 1 98 ? 21.154 6.918 -8.405 1.00 90.50 98 VAL A CA 1
ATOM 760 C C . VAL A 1 98 ? 21.726 5.522 -8.704 1.00 90.50 98 VAL A C 1
ATOM 762 O O . VAL A 1 98 ? 22.936 5.406 -8.929 1.00 90.50 98 VAL A O 1
ATOM 765 N N . PRO A 1 99 ? 20.911 4.452 -8.661 1.00 89.88 99 PRO A N 1
ATOM 766 C CA . PRO A 1 99 ? 21.360 3.114 -9.014 1.00 89.88 99 PRO A CA 1
ATOM 767 C C . PRO A 1 99 ? 21.839 3.057 -10.465 1.00 89.88 99 PRO A C 1
ATOM 769 O O . PRO A 1 99 ? 21.309 3.736 -11.344 1.00 89.88 99 PRO A O 1
ATOM 772 N N . LYS A 1 100 ? 22.823 2.200 -10.736 1.00 89.69 100 LYS A N 1
ATOM 773 C CA . LYS A 1 100 ? 23.340 2.011 -12.094 1.00 89.69 100 LYS A CA 1
ATOM 774 C C . LYS A 1 100 ? 22.214 1.581 -13.044 1.00 89.69 100 LYS A C 1
ATOM 776 O O . LYS A 1 100 ? 21.518 0.608 -12.761 1.00 89.69 100 LYS A O 1
ATOM 781 N N . GLY A 1 101 ? 22.079 2.257 -14.183 1.00 87.31 101 GLY A N 1
ATOM 782 C CA . GLY A 1 101 ? 21.035 1.998 -15.184 1.00 87.31 101 GLY A CA 1
ATOM 783 C C . GLY A 1 101 ? 19.732 2.779 -14.968 1.00 87.31 101 GLY A C 1
ATOM 784 O O . GLY A 1 101 ? 18.812 2.650 -15.776 1.00 87.31 101 GLY A O 1
ATOM 785 N N . TRP A 1 102 ? 19.647 3.590 -13.909 1.00 90.00 102 TRP A N 1
ATOM 786 C CA . TRP A 1 102 ? 18.490 4.431 -13.585 1.00 90.00 102 TRP A CA 1
ATOM 787 C C . TRP A 1 102 ? 18.722 5.924 -13.849 1.00 90.00 102 TRP A C 1
ATOM 789 O O . TRP A 1 102 ? 17.847 6.742 -13.577 1.00 90.00 102 TRP A O 1
ATOM 799 N N . GLU A 1 103 ? 19.862 6.295 -14.433 1.00 89.75 103 GLU A N 1
ATOM 800 C CA . GLU A 1 103 ? 20.302 7.685 -14.634 1.00 89.75 103 GLU A CA 1
ATOM 801 C C . GLU A 1 103 ? 19.382 8.495 -15.560 1.00 89.75 103 GLU A C 1
ATOM 803 O O . GLU A 1 103 ? 19.421 9.720 -15.563 1.00 89.75 103 GLU A O 1
ATOM 808 N N . THR A 1 104 ? 18.550 7.819 -16.354 1.00 87.44 104 THR A N 1
ATOM 809 C CA . THR A 1 104 ? 17.555 8.456 -17.234 1.00 87.44 104 THR A CA 1
ATOM 810 C C . THR A 1 104 ? 16.163 8.559 -16.608 1.00 87.44 104 THR A C 1
ATOM 812 O O . THR A 1 104 ? 15.298 9.218 -17.187 1.00 87.44 104 THR A O 1
ATOM 815 N N . LYS A 1 105 ? 15.940 7.913 -15.454 1.00 87.44 105 LYS A N 1
ATOM 816 C CA . LYS A 1 105 ? 14.644 7.813 -14.759 1.00 87.44 105 LYS A CA 1
ATOM 817 C C . LYS A 1 105 ? 14.598 8.580 -13.440 1.00 87.44 105 LYS A C 1
ATOM 819 O O . LYS A 1 105 ? 13.529 9.028 -13.036 1.00 87.44 105 LYS A O 1
ATOM 824 N N . LEU A 1 106 ? 15.730 8.673 -12.747 1.00 90.31 106 LEU A N 1
ATOM 825 C CA . LEU A 1 106 ? 15.842 9.308 -11.438 1.00 90.31 106 LEU A CA 1
ATOM 826 C C . LEU A 1 106 ? 16.742 10.532 -11.554 1.00 90.31 106 LEU A C 1
ATOM 828 O O . LEU A 1 106 ? 17.841 10.443 -12.103 1.00 90.31 106 LEU A O 1
ATOM 832 N N . GLU A 1 107 ? 16.275 11.665 -11.033 1.00 90.06 107 GLU A N 1
ATOM 833 C CA . GLU A 1 107 ? 17.080 12.884 -10.977 1.00 90.06 107 GLU A CA 1
ATOM 834 C C . GLU A 1 107 ? 18.047 12.866 -9.776 1.00 90.06 107 GLU A C 1
ATOM 836 O O . GLU A 1 107 ? 18.578 11.830 -9.372 1.00 90.06 107 GLU A O 1
ATOM 841 N N . THR A 1 108 ? 18.319 14.038 -9.205 1.00 91.19 108 THR A N 1
ATOM 842 C CA . THR A 1 108 ? 19.239 14.202 -8.082 1.00 91.19 108 THR A CA 1
ATOM 843 C C . THR A 1 108 ? 18.664 13.531 -6.828 1.00 91.19 108 THR A C 1
ATOM 845 O O . THR A 1 108 ? 17.510 13.803 -6.484 1.00 91.19 108 THR A O 1
ATOM 848 N N . PRO A 1 109 ? 19.438 12.682 -6.124 1.00 93.81 109 PRO A N 1
ATOM 849 C CA . PRO A 1 109 ? 19.063 12.195 -4.802 1.00 93.81 109 PRO A CA 1
ATOM 850 C C . PRO A 1 109 ? 18.844 13.359 -3.840 1.00 93.81 109 PRO A C 1
ATOM 852 O O . PRO A 1 109 ? 19.700 14.240 -3.731 1.00 93.81 109 PRO A O 1
ATOM 855 N N . THR A 1 110 ? 17.742 13.330 -3.098 1.00 92.50 110 THR A N 1
ATOM 856 C CA . THR A 1 110 ? 17.371 14.426 -2.197 1.00 92.50 110 THR A CA 1
ATOM 857 C C . THR A 1 110 ? 17.104 13.881 -0.794 1.00 92.50 110 THR A C 1
ATOM 859 O O . THR A 1 110 ? 16.509 12.810 -0.655 1.00 92.50 110 THR A O 1
ATOM 862 N N . PRO A 1 111 ? 17.551 14.563 0.277 1.00 93.75 111 PRO A N 1
ATOM 863 C CA . PRO A 1 111 ? 17.185 14.187 1.638 1.00 93.75 111 PRO A CA 1
ATOM 864 C C . PRO A 1 111 ? 15.669 14.248 1.856 1.00 93.75 111 PRO A C 1
ATOM 866 O O . PRO A 1 111 ? 14.991 15.128 1.328 1.00 93.75 111 PRO A O 1
ATOM 869 N N . TRP A 1 112 ? 15.147 13.342 2.679 1.00 96.06 112 TRP A N 1
ATOM 870 C CA . TRP A 1 112 ? 13.744 13.367 3.081 1.00 96.06 112 TRP A CA 1
ATOM 871 C C . TRP A 1 112 ? 13.421 14.615 3.907 1.00 96.06 112 TRP A C 1
ATOM 873 O O . TRP A 1 112 ? 14.168 14.979 4.816 1.00 96.06 112 TRP A O 1
ATOM 883 N N . THR A 1 113 ? 12.274 15.230 3.626 1.00 95.06 113 THR A N 1
ATOM 884 C CA . THR A 1 113 ? 11.633 16.187 4.534 1.00 95.06 113 THR A CA 1
ATOM 885 C C . THR A 1 113 ? 10.658 15.449 5.449 1.00 95.06 113 THR A C 1
ATOM 887 O O . THR A 1 113 ? 10.095 14.419 5.065 1.00 95.06 113 THR A O 1
ATOM 890 N N . ASP A 1 114 ? 10.405 15.987 6.646 1.00 94.62 114 ASP A N 1
ATOM 891 C CA . ASP A 1 114 ? 9.438 15.398 7.583 1.00 94.62 114 ASP A CA 1
ATOM 892 C C . ASP A 1 114 ? 8.039 15.294 6.961 1.00 94.62 114 ASP A C 1
ATOM 894 O O . ASP A 1 114 ? 7.353 14.289 7.135 1.00 94.62 114 ASP A O 1
ATOM 898 N N . ALA A 1 115 ? 7.625 16.311 6.196 1.00 94.00 115 ALA A N 1
ATOM 899 C CA . ALA A 1 115 ? 6.331 16.335 5.520 1.00 94.00 115 ALA A CA 1
ATOM 900 C C . ALA A 1 115 ? 6.201 15.194 4.499 1.00 94.00 115 ALA A C 1
ATOM 902 O O . ALA A 1 115 ? 5.261 14.402 4.582 1.00 94.00 115 ALA A O 1
ATOM 903 N N . ALA A 1 116 ? 7.174 15.058 3.592 1.00 94.69 116 ALA A N 1
ATOM 904 C CA . ALA A 1 116 ? 7.165 14.003 2.584 1.00 94.69 116 ALA A CA 1
ATOM 905 C C . ALA A 1 116 ? 7.251 12.607 3.210 1.00 94.69 116 ALA A C 1
ATOM 907 O O . ALA A 1 116 ? 6.494 11.708 2.839 1.00 94.69 116 ALA A O 1
ATOM 908 N N . GLN A 1 117 ? 8.126 12.426 4.203 1.00 95.81 117 GLN A N 1
ATOM 909 C CA . GLN A 1 117 ? 8.247 11.160 4.919 1.00 95.81 117 GLN A CA 1
ATOM 910 C C . GLN A 1 117 ? 6.933 10.789 5.623 1.00 95.81 117 GLN A C 1
ATOM 912 O O . GLN A 1 117 ? 6.505 9.637 5.549 1.00 95.81 117 GLN A O 1
ATOM 917 N N . ASN A 1 118 ? 6.274 11.742 6.285 1.00 95.00 118 ASN A N 1
ATOM 918 C CA . ASN A 1 118 ? 5.000 11.499 6.960 1.00 95.00 118 ASN A CA 1
ATOM 919 C C . ASN A 1 118 ? 3.881 11.161 5.971 1.00 95.00 118 ASN A C 1
ATOM 921 O O . ASN A 1 118 ? 3.135 10.215 6.219 1.00 95.00 118 ASN A O 1
ATOM 925 N N . ASN A 1 119 ? 3.795 11.864 4.838 1.00 95.62 119 ASN A N 1
ATOM 926 C CA . ASN A 1 119 ? 2.815 11.557 3.797 1.00 95.62 119 ASN A CA 1
ATOM 927 C C . ASN A 1 119 ? 3.039 10.148 3.229 1.00 95.62 119 ASN A C 1
ATOM 929 O O . ASN A 1 119 ? 2.092 9.371 3.159 1.00 95.62 119 ASN A O 1
ATOM 933 N N . VAL A 1 120 ? 4.280 9.761 2.912 1.00 96.62 120 VAL A N 1
ATOM 934 C CA . VAL A 1 120 ? 4.586 8.404 2.418 1.00 96.62 120 VAL A CA 1
ATOM 935 C C . VAL A 1 120 ? 4.276 7.333 3.464 1.00 96.62 120 VAL A C 1
ATOM 937 O O . VAL A 1 120 ? 3.662 6.322 3.129 1.00 96.62 120 VAL A O 1
ATOM 940 N N . ARG A 1 121 ? 4.623 7.546 4.743 1.00 96.38 121 ARG A N 1
ATOM 941 C CA . ARG A 1 121 ? 4.236 6.622 5.830 1.00 96.38 121 ARG A CA 1
ATOM 942 C C . ARG A 1 121 ? 2.722 6.472 5.928 1.00 96.38 121 ARG A C 1
ATOM 944 O O . ARG A 1 121 ? 2.235 5.352 6.058 1.00 96.38 121 ARG A O 1
ATOM 951 N N . ARG A 1 122 ? 1.992 7.586 5.839 1.00 96.06 122 ARG A N 1
ATOM 952 C CA . ARG A 1 122 ? 0.530 7.595 5.856 1.00 96.06 122 ARG A CA 1
ATOM 953 C C . ARG A 1 122 ? -0.040 6.799 4.680 1.00 96.06 122 ARG A C 1
ATOM 955 O O . ARG A 1 122 ? -0.858 5.917 4.916 1.00 96.06 122 ARG A O 1
ATOM 962 N N . MET A 1 123 ? 0.446 7.021 3.456 1.00 96.62 123 MET A N 1
ATOM 963 C CA . MET A 1 123 ? 0.034 6.251 2.272 1.00 96.62 123 MET A CA 1
ATOM 964 C C . MET A 1 123 ? 0.282 4.752 2.441 1.00 96.62 123 MET A C 1
ATOM 966 O O . MET A 1 123 ? -0.621 3.955 2.210 1.00 96.62 123 MET A O 1
ATOM 970 N N . LEU A 1 124 ? 1.477 4.356 2.892 1.00 97.44 124 LEU A N 1
ATOM 971 C CA . LEU A 1 124 ? 1.821 2.949 3.126 1.00 97.44 124 LEU A CA 1
ATOM 972 C C . LEU A 1 124 ? 0.858 2.286 4.115 1.00 97.44 124 LEU A C 1
ATOM 974 O O . LEU A 1 124 ? 0.388 1.176 3.861 1.00 97.44 124 LEU A O 1
ATOM 978 N N . GLY A 1 125 ? 0.523 2.978 5.207 1.00 97.38 125 GLY A N 1
ATOM 979 C CA . GLY A 1 125 ? -0.424 2.451 6.181 1.00 97.38 125 GLY A CA 1
ATOM 980 C C . GLY A 1 125 ? -1.849 2.345 5.636 1.00 97.38 125 GLY A C 1
ATOM 981 O O . GLY A 1 125 ? -2.520 1.328 5.822 1.00 97.38 125 GLY A O 1
ATOM 982 N N . GLN A 1 126 ? -2.309 3.365 4.910 1.00 96.88 126 GLN A N 1
ATOM 983 C CA . GLN A 1 126 ? -3.628 3.358 4.274 1.00 96.88 126 GLN A CA 1
ATOM 984 C C . GLN A 1 126 ? -3.749 2.250 3.216 1.00 96.88 126 GLN A C 1
ATOM 986 O O . GLN A 1 126 ? -4.763 1.554 3.174 1.00 96.88 126 GLN A O 1
ATOM 991 N N . ILE A 1 127 ? -2.704 2.034 2.407 1.00 97.50 127 ILE A N 1
ATOM 992 C CA . ILE A 1 127 ? -2.622 0.928 1.443 1.00 97.50 127 ILE A CA 1
ATOM 993 C C . ILE A 1 127 ? -2.729 -0.414 2.173 1.00 97.50 127 ILE A C 1
ATOM 995 O O . ILE A 1 127 ? -3.565 -1.241 1.806 1.00 97.50 127 ILE A O 1
ATOM 999 N N . ALA A 1 128 ? -1.928 -0.623 3.225 1.00 97.44 128 ALA A N 1
ATOM 1000 C CA . ALA A 1 128 ? -1.958 -1.858 4.003 1.00 97.44 128 ALA A CA 1
ATOM 1001 C C . ALA A 1 128 ? -3.350 -2.115 4.604 1.00 97.44 128 ALA A C 1
ATOM 1003 O O . ALA A 1 128 ? -3.831 -3.245 4.573 1.00 97.44 128 ALA A O 1
ATOM 1004 N N . PHE A 1 129 ? -4.038 -1.085 5.099 1.00 97.88 129 PHE A N 1
ATOM 1005 C CA . PHE A 1 129 ? -5.415 -1.217 5.572 1.00 97.88 129 PHE A CA 1
ATOM 1006 C C . PHE A 1 129 ? -6.376 -1.627 4.446 1.00 97.88 129 PHE A C 1
ATOM 1008 O O . PHE A 1 129 ? -7.026 -2.669 4.543 1.00 97.88 129 PHE A O 1
ATOM 1015 N N . ILE A 1 130 ? -6.437 -0.839 3.365 1.00 96.50 130 ILE A N 1
ATOM 1016 C CA . ILE A 1 130 ? -7.396 -1.011 2.262 1.00 96.50 130 ILE A CA 1
ATOM 1017 C C . ILE A 1 130 ? -7.301 -2.394 1.649 1.00 96.50 130 ILE A C 1
ATOM 1019 O O . ILE A 1 130 ? -8.317 -3.079 1.515 1.00 96.50 130 ILE A O 1
ATOM 1023 N N . LEU A 1 131 ? -6.083 -2.821 1.323 1.00 97.00 131 LEU A N 1
ATOM 1024 C CA . LEU A 1 131 ? -5.848 -4.102 0.680 1.00 97.00 131 LEU A CA 1
ATOM 1025 C C . LEU A 1 131 ? -6.346 -5.280 1.508 1.00 97.00 131 LEU A C 1
ATOM 1027 O O . LEU A 1 131 ? -6.594 -6.341 0.950 1.00 97.00 131 LEU A O 1
ATOM 1031 N N . ASN A 1 132 ? -6.479 -5.118 2.823 1.00 97.81 132 ASN A N 1
ATOM 1032 C CA . ASN A 1 132 ? -6.911 -6.164 3.735 1.00 97.81 132 ASN A CA 1
ATOM 1033 C C . ASN A 1 132 ? -8.406 -6.087 4.091 1.00 97.81 132 ASN A C 1
ATOM 1035 O O . ASN A 1 132 ? -8.885 -6.967 4.807 1.00 97.81 132 ASN A O 1
ATOM 1039 N N . THR A 1 133 ? -9.157 -5.107 3.579 1.00 96.88 133 THR A N 1
ATOM 1040 C CA . THR A 1 133 ? -10.615 -4.988 3.780 1.00 96.88 133 THR A CA 1
ATOM 1041 C C . THR A 1 133 ? -11.401 -6.083 3.047 1.00 96.88 133 THR A C 1
ATOM 1043 O O . THR A 1 133 ? -10.926 -6.651 2.061 1.00 96.88 133 THR A O 1
ATOM 1046 N N . LYS A 1 134 ? -12.639 -6.362 3.492 1.00 94.88 134 LYS A N 1
ATOM 1047 C CA . LYS A 1 134 ? -13.549 -7.282 2.774 1.00 94.88 134 LYS A CA 1
ATOM 1048 C C . LYS A 1 134 ? -13.931 -6.738 1.401 1.00 94.88 134 LYS A C 1
ATOM 1050 O O . LYS A 1 134 ? -14.122 -7.496 0.457 1.00 94.88 134 LYS A O 1
ATOM 1055 N N . GLU A 1 135 ? -14.076 -5.419 1.314 1.00 91.94 135 GLU A N 1
ATOM 1056 C CA . GLU A 1 135 ? -14.472 -4.735 0.087 1.00 91.94 135 GLU A CA 1
ATOM 1057 C C . GLU A 1 135 ? -13.414 -4.892 -1.002 1.00 91.94 135 GLU A C 1
ATOM 1059 O O . GLU A 1 135 ? -13.755 -5.297 -2.113 1.00 91.94 135 GLU A O 1
ATOM 1064 N N . PHE A 1 136 ? -12.139 -4.633 -0.689 1.00 93.25 136 PHE A N 1
ATOM 1065 C CA . PHE A 1 136 ? -11.063 -4.800 -1.664 1.00 93.25 136 PHE A CA 1
ATOM 1066 C C . PHE A 1 136 ? -10.934 -6.259 -2.109 1.00 93.25 136 PHE A C 1
ATOM 1068 O O . PHE A 1 136 ? -10.856 -6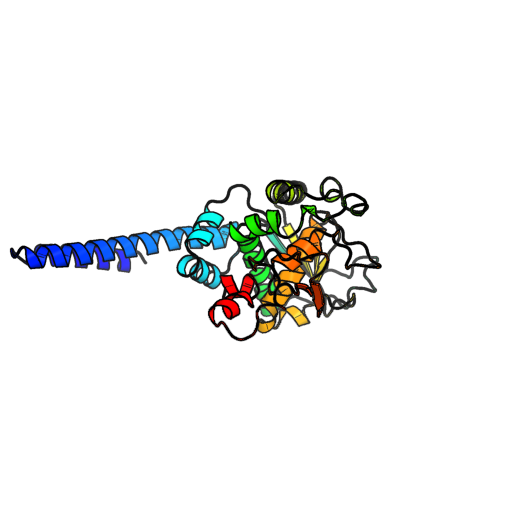.525 -3.302 1.00 93.25 136 PHE A O 1
ATOM 1075 N N . GLU A 1 137 ? -10.972 -7.207 -1.169 1.00 94.56 137 GLU A N 1
ATOM 1076 C CA . GLU A 1 137 ? -10.932 -8.643 -1.468 1.00 94.56 137 GLU A CA 1
ATOM 1077 C C . GLU A 1 137 ? -12.067 -9.064 -2.414 1.00 94.56 137 GLU A C 1
ATOM 1079 O O . GLU A 1 137 ? -11.825 -9.689 -3.447 1.00 94.56 137 GLU A O 1
ATOM 1084 N N . SER A 1 138 ? -13.303 -8.654 -2.116 1.00 91.62 138 SER A N 1
ATOM 1085 C CA . SER A 1 138 ? -14.447 -8.932 -2.986 1.00 91.62 138 SER A CA 1
ATOM 1086 C C . SER A 1 138 ? -14.279 -8.298 -4.364 1.00 91.62 138 SER A C 1
ATOM 1088 O O . SER A 1 138 ? -14.638 -8.916 -5.368 1.00 91.62 138 SER A O 1
ATOM 1090 N N . ARG A 1 139 ? -13.762 -7.066 -4.434 1.00 88.44 139 ARG A N 1
ATOM 1091 C CA . ARG A 1 139 ? -13.596 -6.364 -5.707 1.00 88.44 139 ARG A CA 1
ATOM 1092 C C . ARG A 1 139 ? -12.480 -6.983 -6.542 1.00 88.44 139 ARG A C 1
ATOM 1094 O O . ARG A 1 139 ? -12.691 -7.217 -7.725 1.00 88.44 139 ARG A O 1
ATOM 1101 N N . PHE A 1 140 ? -11.354 -7.343 -5.934 1.00 91.19 140 PHE A N 1
ATOM 1102 C CA . PHE A 1 140 ? -10.254 -8.040 -6.601 1.00 91.19 140 PHE A CA 1
ATOM 1103 C C . PHE A 1 140 ? -10.715 -9.337 -7.276 1.00 91.19 140 PHE A C 1
ATOM 1105 O O . PHE A 1 140 ? -10.276 -9.640 -8.379 1.00 91.19 140 PHE A O 1
ATOM 1112 N N . ASN A 1 141 ? -11.648 -10.064 -6.664 1.00 90.56 141 ASN A N 1
ATOM 1113 C CA . ASN A 1 141 ? -12.178 -11.309 -7.225 1.00 90.56 141 ASN A CA 1
ATOM 1114 C C . ASN A 1 141 ? -13.206 -11.110 -8.350 1.00 90.56 141 ASN A C 1
ATOM 1116 O O . ASN A 1 141 ? -13.569 -12.078 -9.008 1.00 90.56 141 ASN A O 1
ATOM 1120 N N . THR A 1 142 ? -13.736 -9.897 -8.539 1.00 85.56 142 THR A N 1
ATOM 1121 C CA . THR A 1 142 ? -14.926 -9.664 -9.383 1.00 85.56 142 THR A CA 1
ATOM 1122 C C . THR A 1 142 ? -14.775 -8.534 -10.398 1.00 85.56 142 THR A C 1
ATOM 1124 O O . THR A 1 142 ? -15.681 -8.319 -11.201 1.00 85.56 142 THR A O 1
ATOM 1127 N N . ALA A 1 143 ? -13.672 -7.783 -10.378 1.00 78.06 143 ALA A N 1
ATOM 1128 C CA . ALA A 1 143 ? -13.504 -6.604 -11.225 1.00 78.06 143 ALA A CA 1
ATOM 1129 C C . ALA A 1 143 ? -12.986 -6.894 -12.646 1.00 78.06 143 ALA A C 1
ATOM 1131 O O . ALA A 1 143 ? -12.774 -5.946 -13.400 1.00 78.06 143 ALA A O 1
ATOM 1132 N N . GLY A 1 144 ? -12.813 -8.164 -13.025 1.00 77.44 144 GLY A N 1
ATOM 1133 C CA . GLY A 1 144 ? -12.345 -8.562 -14.359 1.00 77.44 144 GLY A CA 1
ATOM 1134 C C . GLY A 1 144 ? -11.047 -9.371 -14.370 1.00 77.44 144 GLY A C 1
ATOM 1135 O O . GLY A 1 144 ? -10.413 -9.472 -15.418 1.00 77.44 144 GLY A O 1
ATOM 1136 N N . LEU A 1 145 ? -10.633 -9.946 -13.233 1.00 82.06 145 LEU A N 1
ATOM 1137 C CA . LEU A 1 145 ? -9.456 -10.822 -13.140 1.00 82.06 145 LEU A CA 1
ATOM 1138 C C . LEU A 1 145 ? -9.539 -12.002 -14.125 1.00 82.06 145 LEU A C 1
ATOM 1140 O O . LEU A 1 145 ? -8.547 -12.372 -14.740 1.00 82.06 145 LEU A O 1
ATOM 1144 N N . GLU A 1 146 ? -10.742 -12.535 -14.347 1.00 79.44 146 GLU A N 1
ATOM 1145 C CA . GLU A 1 146 ? -11.031 -13.626 -15.283 1.00 79.44 146 GLU A CA 1
ATOM 1146 C C . GLU A 1 146 ? -10.862 -13.253 -16.764 1.00 79.44 146 GLU A C 1
ATOM 1148 O O . GLU A 1 146 ? -10.901 -14.124 -17.632 1.00 79.44 146 GLU A O 1
ATOM 1153 N N . ARG A 1 147 ? -10.713 -11.959 -17.064 1.00 75.81 147 ARG A N 1
ATOM 1154 C CA . ARG A 1 147 ? -10.556 -11.427 -18.425 1.00 75.81 147 ARG A CA 1
ATOM 1155 C C . ARG A 1 147 ? -9.099 -11.150 -18.783 1.00 75.81 147 ARG A C 1
ATOM 1157 O O . ARG A 1 147 ? -8.809 -10.823 -19.934 1.00 75.81 147 ARG A O 1
ATOM 1164 N N . MET A 1 148 ? -8.195 -11.271 -17.813 1.00 79.06 148 MET A N 1
ATOM 1165 C CA . MET A 1 148 ? -6.762 -11.201 -18.056 1.00 79.06 148 MET A CA 1
ATOM 1166 C C . MET A 1 148 ? -6.302 -12.428 -18.859 1.00 79.06 148 MET A C 1
ATOM 1168 O O . MET A 1 148 ? -6.827 -13.528 -18.699 1.00 79.06 148 MET A O 1
ATOM 1172 N N . SER A 1 149 ? -5.309 -12.250 -19.729 1.00 73.69 149 SER A N 1
ATOM 1173 C CA . SER A 1 149 ? -4.765 -13.317 -20.573 1.00 73.69 149 SER A CA 1
ATOM 1174 C C . SER A 1 149 ? -3.431 -13.827 -20.034 1.00 73.69 149 SER A C 1
ATOM 1176 O O . SER A 1 149 ? -2.448 -13.083 -20.015 1.00 73.69 149 SER A O 1
ATOM 1178 N N . ASP A 1 150 ? -3.354 -15.119 -19.694 1.00 71.12 150 ASP A N 1
ATOM 1179 C CA . ASP A 1 150 ? -2.115 -15.780 -19.237 1.00 71.12 150 ASP A CA 1
ATOM 1180 C C . ASP A 1 150 ? -0.963 -15.598 -20.233 1.00 71.12 150 ASP A C 1
ATOM 1182 O O . ASP A 1 150 ? 0.190 -15.401 -19.854 1.00 71.12 150 ASP A O 1
ATOM 1186 N N . SER A 1 151 ? -1.283 -15.574 -21.531 1.00 66.12 151 SER A N 1
ATOM 1187 C CA . SER A 1 151 ? -0.325 -15.376 -22.623 1.00 66.12 151 SER A CA 1
ATOM 1188 C C . SER A 1 151 ? 0.315 -13.983 -22.660 1.00 66.12 151 SER A C 1
ATOM 1190 O O . SER A 1 151 ? 0.938 -13.629 -23.657 1.00 66.12 151 SER A O 1
ATOM 1192 N N . ALA A 1 152 ? 0.100 -13.139 -21.659 1.00 61.28 152 ALA A N 1
ATOM 1193 C CA . ALA A 1 152 ? 0.686 -11.811 -21.573 1.00 61.28 152 ALA A CA 1
ATOM 1194 C C . ALA A 1 152 ? 1.504 -11.591 -20.289 1.00 61.28 152 ALA A C 1
ATOM 1196 O O . ALA A 1 152 ? 2.203 -10.588 -20.196 1.00 61.28 152 ALA A O 1
ATOM 1197 N N . PHE A 1 153 ? 1.519 -12.550 -19.358 1.00 69.00 153 PHE A N 1
ATOM 1198 C CA . PHE A 1 153 ? 2.328 -12.511 -18.134 1.00 69.00 153 PHE A CA 1
ATOM 1199 C C . PHE A 1 153 ? 3.703 -13.177 -18.336 1.00 69.00 153 PHE A C 1
ATOM 1201 O O . PHE A 1 153 ? 4.067 -14.131 -17.660 1.00 69.00 153 PHE A O 1
ATOM 1208 N N . HIS A 1 154 ? 4.501 -12.686 -19.289 1.00 62.06 154 HIS A N 1
ATOM 1209 C CA . HIS A 1 154 ? 5.784 -13.319 -19.649 1.00 62.06 154 HIS A CA 1
ATOM 1210 C C . HIS A 1 154 ? 7.001 -12.864 -18.821 1.00 62.06 154 HIS A C 1
ATOM 1212 O O . HIS A 1 154 ? 8.087 -13.421 -18.976 1.00 62.06 154 HIS A O 1
ATOM 1218 N N . SER A 1 155 ? 6.847 -11.861 -17.957 1.00 72.00 155 SER A N 1
ATOM 1219 C CA . SER A 1 155 ? 7.964 -11.151 -17.311 1.00 72.00 155 SER A CA 1
ATOM 1220 C C . SER A 1 155 ? 7.893 -11.087 -15.790 1.00 72.00 155 SER A C 1
ATOM 1222 O O . SER A 1 155 ? 8.782 -10.516 -15.160 1.00 72.00 155 SER A O 1
ATOM 1224 N N . GLY A 1 156 ? 6.865 -11.665 -15.167 1.00 77.19 156 GLY A N 1
ATOM 1225 C CA . GLY A 1 156 ? 6.794 -11.749 -13.712 1.00 77.19 156 GLY A CA 1
ATOM 1226 C C . GLY A 1 156 ? 7.882 -12.653 -13.120 1.00 77.19 156 GLY A C 1
ATOM 1227 O O . GLY A 1 156 ? 8.361 -13.593 -13.756 1.00 77.19 156 GLY A O 1
ATOM 1228 N N . TYR A 1 157 ? 8.292 -12.372 -11.885 1.00 78.94 157 TYR A N 1
ATOM 1229 C CA . TYR A 1 157 ? 9.306 -13.164 -11.190 1.00 78.94 157 TYR A CA 1
ATOM 1230 C C . TYR A 1 157 ? 8.663 -14.299 -10.379 1.00 78.94 157 TYR A C 1
ATOM 1232 O O . TYR A 1 157 ? 7.900 -14.037 -9.450 1.00 78.94 157 TYR A O 1
ATOM 1240 N N . ARG A 1 158 ? 9.035 -15.555 -10.672 1.00 84.00 158 ARG A N 1
ATOM 1241 C CA . ARG A 1 158 ? 8.492 -16.767 -10.016 1.00 84.00 158 ARG A CA 1
ATOM 1242 C C . ARG A 1 158 ? 6.957 -16.798 -10.081 1.00 84.00 158 ARG A C 1
ATOM 1244 O O . ARG A 1 158 ? 6.407 -16.628 -11.163 1.00 84.00 158 ARG A O 1
ATOM 1251 N N . ASP A 1 159 ? 6.281 -16.978 -8.948 1.00 83.56 159 ASP A N 1
ATOM 1252 C CA . ASP A 1 159 ? 4.821 -17.088 -8.859 1.00 83.56 159 ASP A CA 1
ATOM 1253 C C . ASP A 1 159 ? 4.102 -15.777 -9.217 1.00 83.56 159 ASP A C 1
ATOM 1255 O O . ASP A 1 159 ? 2.913 -15.785 -9.503 1.00 83.56 159 ASP A O 1
ATOM 1259 N N . ALA A 1 160 ? 4.819 -14.649 -9.290 1.00 86.38 160 ALA A N 1
ATOM 1260 C CA . ALA A 1 160 ? 4.285 -13.403 -9.838 1.00 86.38 160 ALA A CA 1
ATOM 1261 C C . ALA A 1 160 ? 4.293 -13.359 -11.385 1.00 86.38 160 ALA A C 1
ATOM 1263 O O . ALA A 1 160 ? 3.948 -12.337 -11.978 1.00 86.38 160 ALA A O 1
ATOM 1264 N N . GLY A 1 161 ? 4.715 -14.448 -12.043 1.00 84.44 161 GLY A N 1
ATOM 1265 C CA . GLY A 1 161 ? 4.628 -14.680 -13.490 1.00 84.44 161 GLY A CA 1
ATOM 1266 C C . GLY A 1 161 ? 3.310 -15.298 -13.956 1.00 84.44 161 GLY A C 1
ATOM 1267 O O . GLY A 1 161 ? 3.198 -15.657 -15.122 1.00 84.44 161 GLY A O 1
ATOM 1268 N N . VAL A 1 162 ? 2.324 -15.444 -13.071 1.00 85.75 162 VAL A N 1
ATOM 1269 C CA . VAL A 1 162 ? 0.984 -15.938 -13.412 1.00 85.75 162 VAL A CA 1
ATOM 1270 C C . VAL A 1 162 ? -0.087 -14.983 -12.898 1.00 85.75 162 VAL A C 1
ATOM 1272 O O . VAL A 1 162 ? 0.127 -14.259 -11.922 1.00 85.75 162 VAL A O 1
ATOM 1275 N N . ILE A 1 163 ? -1.252 -14.990 -13.545 1.00 86.88 163 ILE A N 1
ATOM 1276 C CA . ILE A 1 163 ? -2.430 -14.294 -13.027 1.00 86.88 163 ILE A CA 1
ATOM 1277 C C . ILE A 1 163 ? -2.905 -15.058 -11.782 1.00 86.88 163 ILE A C 1
ATOM 1279 O O . ILE A 1 163 ? -3.154 -16.263 -11.868 1.00 86.88 163 ILE A O 1
ATOM 1283 N N . PRO A 1 164 ? -3.025 -14.410 -10.609 1.00 91.12 164 PRO A N 1
ATOM 1284 C CA . PRO A 1 164 ? -3.603 -15.057 -9.442 1.00 91.12 164 PRO A CA 1
ATOM 1285 C C . PRO A 1 164 ? -5.064 -15.419 -9.727 1.00 91.12 164 PRO A C 1
ATOM 1287 O O . PRO A 1 164 ? -5.793 -14.632 -10.320 1.00 91.12 164 PRO A O 1
ATOM 1290 N N . SER A 1 165 ? -5.516 -16.590 -9.274 1.00 91.56 165 SER A N 1
ATOM 1291 C CA . SER A 1 165 ? -6.907 -17.032 -9.468 1.00 91.56 165 SER A CA 1
ATOM 1292 C C . SER A 1 165 ? -7.923 -16.186 -8.698 1.00 91.56 165 SER A C 1
ATOM 1294 O O . SER A 1 165 ? -9.091 -16.122 -9.069 1.00 91.56 165 SER A O 1
ATOM 1296 N N . ASP A 1 166 ? -7.480 -15.584 -7.596 1.00 94.62 166 ASP A N 1
ATOM 1297 C CA . ASP A 1 166 ? -8.268 -14.778 -6.674 1.00 94.62 166 ASP A CA 1
ATOM 1298 C C . ASP A 1 166 ? -7.336 -13.989 -5.732 1.00 94.62 166 ASP A C 1
ATOM 1300 O O . ASP A 1 166 ? -6.104 -14.068 -5.791 1.00 94.62 166 ASP A O 1
ATOM 1304 N N . TYR A 1 167 ? -7.934 -13.224 -4.825 1.00 96.31 167 TYR A N 1
ATOM 1305 C CA . TYR A 1 167 ? -7.241 -12.441 -3.814 1.00 96.31 167 TYR A CA 1
ATOM 1306 C C . TYR A 1 167 ? -6.412 -13.305 -2.850 1.00 96.31 167 TYR A C 1
ATOM 1308 O O . TYR A 1 167 ? -5.364 -12.857 -2.389 1.00 96.31 167 TYR A O 1
ATOM 1316 N N . THR A 1 168 ? -6.833 -14.537 -2.548 1.00 96.81 168 THR A N 1
ATOM 1317 C CA . THR A 1 168 ? -6.071 -15.449 -1.678 1.00 96.81 168 THR A CA 1
ATOM 1318 C C . THR A 1 168 ? -4.766 -15.860 -2.349 1.00 96.81 168 THR A C 1
ATOM 1320 O O . THR A 1 168 ? -3.712 -15.799 -1.713 1.00 96.81 168 THR A O 1
ATOM 1323 N N . ALA A 1 169 ? -4.811 -16.203 -3.639 1.00 95.56 169 ALA A N 1
ATOM 1324 C CA . ALA A 1 169 ? -3.623 -16.495 -4.435 1.00 95.56 169 ALA A CA 1
ATOM 1325 C C . ALA A 1 169 ? -2.707 -15.264 -4.555 1.00 95.56 169 ALA A C 1
ATOM 1327 O O . ALA A 1 169 ? -1.505 -15.363 -4.313 1.00 95.56 169 ALA A O 1
ATOM 1328 N N . PHE A 1 170 ? -3.272 -14.082 -4.828 1.00 95.88 170 PHE A N 1
ATOM 1329 C CA . PHE A 1 170 ? -2.514 -12.826 -4.854 1.00 95.88 170 PHE A CA 1
ATOM 1330 C C . PHE A 1 170 ? -1.805 -12.556 -3.518 1.00 95.88 170 PHE A C 1
ATOM 1332 O O . PHE A 1 170 ? -0.604 -12.282 -3.482 1.00 95.88 170 PHE A O 1
ATOM 1339 N N . LYS A 1 171 ? -2.537 -12.690 -2.408 1.00 96.56 171 LYS A N 1
ATOM 1340 C CA . LYS A 1 171 ? -2.030 -12.527 -1.044 1.00 96.56 171 LYS A CA 1
ATOM 1341 C C . LYS A 1 171 ? -0.899 -13.498 -0.725 1.00 96.56 171 LYS A C 1
ATOM 1343 O O . LYS A 1 171 ? 0.072 -13.098 -0.085 1.00 96.56 171 LYS A O 1
ATOM 1348 N N . TYR A 1 172 ? -1.021 -14.751 -1.160 1.00 95.69 172 TYR A N 1
ATOM 1349 C CA . TYR A 1 172 ? 0.022 -15.754 -0.983 1.00 95.69 172 TYR A CA 1
ATOM 1350 C C . TYR A 1 172 ? 1.325 -15.321 -1.661 1.00 95.69 172 TYR A C 1
ATOM 1352 O O . TYR A 1 172 ? 2.350 -15.265 -0.990 1.00 95.69 172 TYR A O 1
ATOM 1360 N N . VAL A 1 173 ? 1.272 -14.912 -2.935 1.00 94.38 173 VAL A N 1
ATOM 1361 C CA . VAL A 1 173 ? 2.452 -14.437 -3.682 1.00 94.38 173 VAL A CA 1
ATOM 1362 C C . VAL A 1 173 ? 3.102 -13.230 -2.998 1.00 94.38 173 VAL A C 1
ATOM 1364 O O . VAL A 1 173 ? 4.318 -13.196 -2.816 1.00 94.38 173 VAL A O 1
ATOM 1367 N N . VAL A 1 174 ? 2.296 -12.248 -2.575 1.00 95.69 174 VAL A N 1
ATOM 1368 C CA . VAL A 1 174 ? 2.789 -11.051 -1.872 1.00 95.69 174 VAL A CA 1
ATOM 1369 C C . VAL A 1 174 ? 3.509 -11.433 -0.576 1.00 95.69 174 VAL A C 1
ATOM 1371 O O . VAL A 1 174 ? 4.638 -11.002 -0.345 1.00 95.69 174 VAL A O 1
ATOM 1374 N N . ASN A 1 175 ? 2.877 -12.249 0.270 1.00 94.69 175 ASN A N 1
ATOM 1375 C CA . ASN A 1 175 ? 3.436 -12.617 1.568 1.00 94.69 175 ASN A CA 1
ATOM 1376 C C . ASN A 1 175 ? 4.650 -13.539 1.450 1.00 94.69 175 ASN A C 1
ATOM 1378 O O . ASN A 1 175 ? 5.628 -13.307 2.157 1.00 94.69 175 ASN A O 1
ATOM 1382 N N . ASP A 1 176 ? 4.617 -14.535 0.560 1.00 93.38 176 ASP A N 1
ATOM 1383 C CA . ASP A 1 176 ? 5.773 -15.396 0.287 1.00 93.38 176 ASP A CA 1
ATOM 1384 C C . ASP A 1 176 ? 6.970 -14.546 -0.147 1.00 93.38 176 ASP A C 1
ATOM 1386 O O . ASP A 1 176 ? 8.082 -14.689 0.373 1.00 93.38 176 ASP A O 1
ATOM 1390 N N . ARG A 1 177 ? 6.745 -13.568 -1.036 1.00 92.50 177 ARG A N 1
ATOM 1391 C CA . ARG A 1 177 ? 7.831 -12.703 -1.488 1.00 92.50 177 ARG A CA 1
ATOM 1392 C C . ARG A 1 177 ? 8.395 -11.830 -0.373 1.00 92.50 177 ARG A C 1
ATOM 1394 O O . ARG A 1 177 ? 9.616 -11.738 -0.260 1.00 92.50 177 ARG A O 1
ATOM 1401 N N . ILE A 1 178 ? 7.536 -11.223 0.444 1.00 92.94 178 ILE A N 1
ATOM 1402 C CA . ILE A 1 178 ? 7.950 -10.393 1.582 1.00 92.94 178 ILE A CA 1
ATOM 1403 C C . ILE A 1 178 ? 8.739 -11.226 2.601 1.00 92.94 178 ILE A C 1
ATOM 1405 O O . ILE A 1 178 ? 9.792 -10.791 3.058 1.00 92.94 178 ILE A O 1
ATOM 1409 N N . GLN A 1 179 ? 8.282 -12.437 2.929 1.00 90.00 179 GLN A N 1
ATOM 1410 C CA . GLN A 1 179 ? 8.977 -13.336 3.860 1.00 90.00 179 GLN A CA 1
ATOM 1411 C C . GLN A 1 179 ? 10.360 -13.750 3.338 1.00 90.00 179 GLN A C 1
ATOM 1413 O O . GLN A 1 179 ? 11.317 -13.848 4.105 1.00 90.00 179 GLN A O 1
ATOM 1418 N N . ASN A 1 180 ? 10.502 -13.906 2.021 1.00 89.88 180 ASN A N 1
ATOM 1419 C CA . ASN A 1 180 ? 11.779 -14.207 1.377 1.00 89.88 180 ASN A CA 1
ATOM 1420 C C . ASN A 1 180 ? 12.804 -13.050 1.428 1.00 89.88 180 ASN A C 1
ATOM 1422 O O . ASN A 1 180 ? 13.954 -13.251 1.034 1.00 89.88 180 ASN A O 1
ATOM 1426 N N . TRP A 1 181 ? 12.437 -11.855 1.911 1.00 88.81 181 TRP A N 1
ATOM 1427 C CA . TRP A 1 181 ? 13.391 -10.766 2.178 1.00 88.81 181 TRP A CA 1
ATOM 1428 C C . TRP A 1 181 ? 14.143 -10.925 3.509 1.00 88.81 181 TRP A C 1
ATOM 1430 O O . TRP A 1 181 ? 15.115 -10.206 3.742 1.00 88.81 181 TRP A O 1
ATOM 1440 N N . GLY A 1 182 ? 13.730 -11.872 4.358 1.00 86.25 182 GLY A N 1
ATOM 1441 C CA . GLY A 1 182 ? 14.363 -12.202 5.636 1.00 86.25 182 GLY A CA 1
ATOM 1442 C C . GLY A 1 182 ? 13.463 -11.947 6.848 1.00 86.25 182 GLY A C 1
ATOM 1443 O O . GLY A 1 182 ? 12.315 -11.533 6.717 1.00 86.25 182 GLY A O 1
ATOM 1444 N N . ASP A 1 183 ? 14.012 -12.167 8.046 1.00 79.19 183 ASP A N 1
ATOM 1445 C CA . ASP A 1 183 ? 13.268 -12.160 9.321 1.00 79.19 183 ASP A CA 1
ATOM 1446 C C . ASP A 1 183 ? 12.641 -10.796 9.684 1.00 79.19 183 ASP A C 1
ATOM 1448 O O . ASP A 1 183 ? 11.704 -10.715 10.482 1.00 79.19 183 ASP A O 1
ATOM 1452 N N . HIS A 1 184 ? 13.150 -9.712 9.092 1.00 83.25 184 HIS A N 1
ATOM 1453 C CA . HIS A 1 184 ? 12.664 -8.344 9.271 1.00 83.25 184 HIS A CA 1
ATOM 1454 C C . HIS A 1 184 ? 12.464 -7.674 7.906 1.00 83.25 184 HIS A C 1
ATOM 1456 O O . HIS A 1 184 ? 13.290 -6.847 7.499 1.00 83.25 184 HIS A O 1
ATOM 1462 N N . PRO A 1 185 ? 11.394 -8.034 7.172 1.00 90.38 185 PRO A N 1
ATOM 1463 C CA . PRO A 1 185 ? 11.158 -7.496 5.842 1.00 90.38 185 PRO A CA 1
ATOM 1464 C C . PRO A 1 185 ? 11.081 -5.973 5.912 1.00 90.38 185 PRO A C 1
ATOM 1466 O O . PRO A 1 185 ? 10.305 -5.409 6.685 1.00 90.38 185 PRO A O 1
ATOM 1469 N N . THR A 1 186 ? 11.931 -5.311 5.131 1.00 94.75 186 THR A N 1
ATOM 1470 C CA . THR A 1 186 ? 12.106 -3.860 5.188 1.00 94.75 186 THR A CA 1
ATOM 1471 C C . THR A 1 186 ? 12.158 -3.284 3.783 1.00 94.75 186 THR A C 1
ATOM 1473 O O . THR A 1 186 ? 13.059 -3.619 3.015 1.00 94.75 186 THR A O 1
ATOM 1476 N N . TYR A 1 187 ? 11.246 -2.366 3.476 1.00 95.94 187 TYR A N 1
ATOM 1477 C CA . TYR A 1 187 ? 11.344 -1.544 2.274 1.00 95.94 187 TYR A CA 1
ATOM 1478 C C . TYR A 1 187 ? 12.411 -0.464 2.430 1.00 95.94 187 TYR A C 1
ATOM 1480 O O . TYR A 1 187 ? 12.458 0.229 3.448 1.00 95.94 187 TYR A O 1
ATOM 1488 N N . GLN A 1 188 ? 13.224 -0.289 1.393 1.00 96.06 188 GLN A N 1
ATOM 1489 C CA . GLN A 1 188 ? 14.120 0.847 1.224 1.00 96.06 188 GLN A CA 1
ATOM 1490 C C . GLN A 1 188 ? 13.418 1.893 0.356 1.00 96.06 188 GLN A C 1
ATOM 1492 O O . GLN A 1 188 ? 13.091 1.635 -0.802 1.00 96.06 188 GLN A O 1
ATOM 1497 N N . LEU A 1 189 ? 13.166 3.064 0.934 1.00 97.25 189 LEU A N 1
ATOM 1498 C CA . LEU A 1 189 ? 12.481 4.178 0.285 1.00 97.25 189 LEU A CA 1
ATOM 1499 C C . LEU A 1 189 ? 13.486 5.304 0.064 1.00 97.25 189 LEU A C 1
ATOM 1501 O O . LEU A 1 189 ? 13.948 5.921 1.027 1.00 97.25 189 LEU A O 1
ATOM 1505 N N . SER A 1 190 ? 13.817 5.579 -1.193 1.00 96.44 190 SER A N 1
ATOM 1506 C CA . SER A 1 190 ? 14.807 6.596 -1.551 1.00 96.44 190 SER A CA 1
ATOM 1507 C C . SER A 1 190 ? 14.155 7.764 -2.281 1.00 96.44 190 SER A C 1
ATOM 1509 O O . SER A 1 190 ? 13.443 7.574 -3.268 1.00 96.44 190 SER A O 1
ATOM 1511 N N . ALA A 1 191 ? 14.400 8.975 -1.780 1.00 95.38 191 ALA A N 1
ATOM 1512 C CA . ALA A 1 191 ? 13.851 10.201 -2.342 1.00 95.38 191 ALA A CA 1
ATOM 1513 C C . ALA A 1 191 ? 14.787 10.826 -3.384 1.00 95.38 191 ALA A C 1
ATOM 1515 O O . ALA A 1 191 ? 16.003 10.922 -3.197 1.00 95.38 191 ALA A O 1
ATOM 1516 N N . PHE A 1 192 ? 14.181 11.299 -4.465 1.00 93.62 192 PHE A N 1
ATOM 1517 C CA . PHE A 1 192 ? 14.812 12.057 -5.540 1.00 93.62 192 PHE A CA 1
ATOM 1518 C C . PHE A 1 192 ? 13.993 13.320 -5.781 1.00 93.62 192 PHE A C 1
ATOM 1520 O O . PHE A 1 192 ? 12.803 13.338 -5.469 1.00 93.62 192 PHE A O 1
ATOM 1527 N N . ASP A 1 193 ? 14.602 14.370 -6.331 1.00 90.00 193 ASP A N 1
ATOM 1528 C CA . ASP A 1 193 ? 13.871 15.603 -6.659 1.00 90.00 193 ASP A CA 1
ATOM 1529 C C . ASP A 1 193 ? 12.628 15.279 -7.512 1.00 90.00 193 ASP A C 1
ATOM 1531 O O . ASP A 1 193 ? 11.478 15.526 -7.119 1.00 90.00 193 ASP A O 1
ATOM 1535 N N . LYS A 1 194 ? 12.851 14.573 -8.627 1.00 86.19 194 LYS A N 1
ATOM 1536 C CA . LYS A 1 194 ? 11.798 14.068 -9.512 1.00 86.19 194 LYS A CA 1
ATOM 1537 C C . LYS A 1 194 ? 12.126 12.690 -10.075 1.00 86.19 194 LYS A C 1
ATOM 1539 O O . LYS A 1 194 ? 13.279 12.256 -10.112 1.00 86.19 194 LYS A O 1
ATOM 1544 N N . ILE A 1 195 ? 11.069 12.035 -10.543 1.00 87.12 195 ILE A N 1
ATOM 1545 C CA . ILE A 1 195 ? 11.126 10.839 -11.380 1.00 87.12 195 ILE A CA 1
ATOM 1546 C C . ILE A 1 195 ? 10.731 11.272 -12.793 1.00 87.12 195 ILE A C 1
ATOM 1548 O O . ILE A 1 195 ? 9.680 11.879 -12.995 1.00 87.12 195 ILE A O 1
ATOM 1552 N N . THR A 1 196 ? 11.606 11.025 -13.765 1.00 76.06 196 THR A N 1
ATOM 1553 C CA . THR A 1 196 ? 11.472 11.508 -15.150 1.00 76.06 196 THR A CA 1
ATOM 1554 C C . THR A 1 196 ? 10.736 10.525 -16.059 1.00 76.06 196 THR A C 1
ATOM 1556 O O . THR A 1 196 ? 10.369 10.887 -17.178 1.00 76.06 196 THR A O 1
ATOM 1559 N N . SER A 1 197 ? 10.493 9.288 -15.612 1.00 65.31 197 SER A N 1
ATOM 1560 C CA . SER A 1 197 ? 9.712 8.301 -16.358 1.00 65.31 197 SER A CA 1
ATOM 1561 C C . SER A 1 197 ? 8.213 8.646 -16.316 1.00 65.31 197 SER A C 1
ATOM 1563 O O . SER A 1 197 ? 7.602 8.732 -15.256 1.00 65.31 197 SER A O 1
ATOM 1565 N N . ASN A 1 198 ? 7.628 8.879 -17.499 1.00 53.66 198 ASN A N 1
ATOM 1566 C CA . ASN A 1 198 ? 6.191 8.960 -17.807 1.00 53.66 198 ASN A CA 1
ATOM 1567 C C . ASN A 1 198 ? 5.247 9.203 -16.608 1.00 53.66 198 ASN A C 1
ATOM 1569 O O . ASN A 1 198 ? 4.541 8.299 -16.166 1.00 53.66 198 ASN A O 1
ATOM 1573 N N . SER A 1 199 ? 5.154 10.451 -16.133 1.00 55.34 199 SER A N 1
ATOM 1574 C CA . SER A 1 199 ? 4.101 10.943 -15.217 1.00 55.34 199 SER A CA 1
ATOM 1575 C C . SER A 1 199 ? 3.937 10.222 -13.864 1.00 55.34 199 SER A C 1
ATOM 1577 O O . SER A 1 199 ? 2.934 10.442 -13.187 1.00 55.34 199 SER A O 1
ATOM 1579 N N . GLY A 1 200 ? 4.883 9.370 -13.460 1.00 70.94 200 GLY A N 1
ATOM 1580 C CA . GLY A 1 200 ? 4.841 8.666 -12.178 1.00 70.94 200 GLY A CA 1
ATOM 1581 C C . GLY A 1 200 ? 5.527 9.445 -11.055 1.00 70.94 200 GLY A C 1
ATOM 1582 O O . GLY A 1 200 ? 6.570 10.060 -11.258 1.00 70.94 200 GLY A O 1
ATOM 1583 N N . HIS A 1 201 ? 4.966 9.387 -9.849 1.00 88.62 201 HIS A N 1
ATOM 1584 C CA . HIS A 1 201 ? 5.592 9.903 -8.624 1.00 88.62 201 HIS A CA 1
ATOM 1585 C C . HIS A 1 201 ? 6.382 8.836 -7.857 1.00 88.62 201 HIS A C 1
ATOM 1587 O O . HIS A 1 201 ? 7.132 9.162 -6.933 1.00 88.62 201 HIS A O 1
ATOM 1593 N N . PHE A 1 202 ? 6.242 7.578 -8.280 1.00 91.62 202 PHE A N 1
ATOM 1594 C CA . PHE A 1 202 ? 6.935 6.416 -7.746 1.00 91.62 202 PHE A CA 1
ATOM 1595 C C . PHE A 1 202 ? 7.475 5.551 -8.885 1.00 91.62 202 PHE A C 1
ATOM 1597 O O . PHE A 1 202 ? 6.841 5.435 -9.935 1.00 91.62 202 PHE A O 1
ATOM 1604 N N . ASP A 1 203 ? 8.612 4.907 -8.646 1.00 91.69 203 ASP A N 1
ATOM 1605 C CA . ASP A 1 203 ? 9.133 3.810 -9.466 1.00 91.69 203 ASP A CA 1
ATOM 1606 C C . ASP A 1 203 ? 9.746 2.757 -8.529 1.00 91.69 203 ASP A C 1
ATOM 1608 O O . ASP A 1 203 ? 9.943 2.996 -7.333 1.00 91.69 203 ASP A O 1
ATOM 1612 N N . SER A 1 204 ? 10.023 1.568 -9.044 1.00 91.56 204 SER A N 1
ATOM 1613 C CA . SER A 1 204 ? 10.475 0.439 -8.237 1.00 91.56 204 SER A CA 1
ATOM 1614 C C . SER A 1 204 ? 11.260 -0.575 -9.050 1.00 91.56 204 SER A C 1
ATOM 1616 O O . SER A 1 204 ? 11.086 -0.721 -10.266 1.00 91.56 204 SER A O 1
ATOM 1618 N N . THR A 1 205 ? 12.120 -1.317 -8.358 1.00 87.50 205 THR A N 1
ATOM 1619 C CA . THR A 1 205 ? 12.802 -2.463 -8.956 1.00 87.50 205 THR A CA 1
ATOM 1620 C C . THR A 1 205 ? 11.945 -3.708 -8.778 1.00 87.50 205 THR A C 1
ATOM 1622 O O . THR A 1 205 ? 11.536 -4.049 -7.666 1.00 87.50 205 THR A O 1
ATOM 1625 N N . GLN A 1 206 ? 11.671 -4.404 -9.883 1.00 89.06 206 GLN A N 1
ATOM 1626 C CA . GLN A 1 206 ? 10.874 -5.622 -9.847 1.00 89.06 206 GLN A CA 1
ATOM 1627 C C . GLN A 1 206 ? 11.527 -6.651 -8.925 1.00 89.06 206 GLN A C 1
ATOM 1629 O O . GLN A 1 206 ? 12.721 -6.927 -9.031 1.00 89.06 206 GLN A O 1
ATOM 1634 N N . SER A 1 207 ? 10.718 -7.268 -8.066 1.00 89.56 207 SER A N 1
ATOM 1635 C CA . SER A 1 207 ? 11.156 -8.316 -7.148 1.00 89.56 207 SER A CA 1
ATOM 1636 C C . SER A 1 207 ? 12.121 -7.841 -6.048 1.00 89.56 207 SER A C 1
ATOM 1638 O O . SER A 1 207 ? 12.635 -8.665 -5.297 1.00 89.56 207 SER A O 1
ATOM 1640 N N . GLU A 1 208 ? 12.373 -6.545 -5.889 1.00 91.25 208 GLU A N 1
ATOM 1641 C CA . GLU A 1 208 ? 13.226 -6.020 -4.819 1.00 91.25 208 GLU A CA 1
ATOM 1642 C C . GLU A 1 208 ? 12.445 -5.061 -3.919 1.00 91.25 208 GLU A C 1
ATOM 1644 O O . GLU A 1 208 ? 11.618 -4.307 -4.425 1.00 91.25 208 GLU A O 1
ATOM 1649 N N . PRO A 1 209 ? 12.728 -5.000 -2.605 1.00 94.12 209 PRO A N 1
ATOM 1650 C CA . PRO A 1 209 ? 12.044 -4.098 -1.678 1.00 94.12 209 PRO A CA 1
ATOM 1651 C C . PRO A 1 209 ? 12.535 -2.642 -1.801 1.00 94.12 209 PRO A C 1
ATOM 1653 O O . PRO A 1 209 ? 12.709 -1.957 -0.796 1.00 94.12 209 PRO A O 1
ATOM 1656 N N . ASN A 1 210 ? 12.776 -2.164 -3.022 1.00 93.88 210 ASN A N 1
ATOM 1657 C CA . ASN A 1 210 ? 13.300 -0.837 -3.326 1.00 93.88 210 ASN A CA 1
ATOM 1658 C C . ASN A 1 210 ? 12.216 0.004 -4.010 1.00 93.88 210 ASN A C 1
ATOM 1660 O O . ASN A 1 210 ? 11.741 -0.350 -5.091 1.00 93.88 210 ASN A O 1
ATOM 1664 N N . ILE A 1 211 ? 11.853 1.125 -3.386 1.00 95.25 211 ILE A N 1
ATOM 1665 C CA . ILE A 1 211 ? 10.921 2.118 -3.926 1.00 95.25 211 ILE A CA 1
ATOM 1666 C C . ILE A 1 211 ? 11.650 3.454 -4.069 1.00 95.25 211 ILE A C 1
ATOM 1668 O O . ILE A 1 211 ? 12.289 3.942 -3.133 1.00 95.25 211 ILE A O 1
ATOM 1672 N N . TYR A 1 212 ? 11.501 4.072 -5.233 1.00 94.81 212 TYR A N 1
ATOM 1673 C CA . TYR A 1 212 ? 12.000 5.405 -5.534 1.00 94.81 212 TYR A CA 1
ATOM 1674 C C . TYR A 1 212 ? 10.838 6.389 -5.545 1.00 94.81 212 TYR A C 1
ATOM 1676 O O . TYR A 1 212 ? 9.767 6.081 -6.068 1.00 94.81 212 TYR A O 1
ATOM 1684 N N . VAL A 1 213 ? 11.039 7.560 -4.945 1.00 94.75 213 VAL A N 1
ATOM 1685 C CA . VAL A 1 213 ? 9.963 8.518 -4.669 1.00 94.75 213 VAL A CA 1
ATOM 1686 C C . VAL A 1 213 ? 10.351 9.913 -5.147 1.00 94.75 213 VAL A C 1
ATOM 1688 O O . VAL A 1 213 ? 11.436 10.395 -4.824 1.00 94.75 213 VAL A O 1
ATOM 1691 N N . SER A 1 214 ? 9.456 10.584 -5.875 1.00 92.38 214 SER A N 1
ATOM 1692 C CA . SER A 1 214 ? 9.594 12.014 -6.172 1.00 92.38 214 SER A CA 1
ATOM 1693 C C . SER A 1 214 ? 9.237 12.832 -4.937 1.00 92.38 214 SER A C 1
ATOM 1695 O O . SER A 1 214 ? 8.075 12.889 -4.541 1.00 92.38 214 SER A O 1
ATOM 1697 N N . LEU A 1 215 ? 10.224 13.499 -4.341 1.00 90.94 215 LEU A N 1
ATOM 1698 C CA . LEU A 1 215 ? 10.040 14.267 -3.114 1.00 90.94 215 LEU A CA 1
ATOM 1699 C C . LEU A 1 215 ? 9.022 15.396 -3.306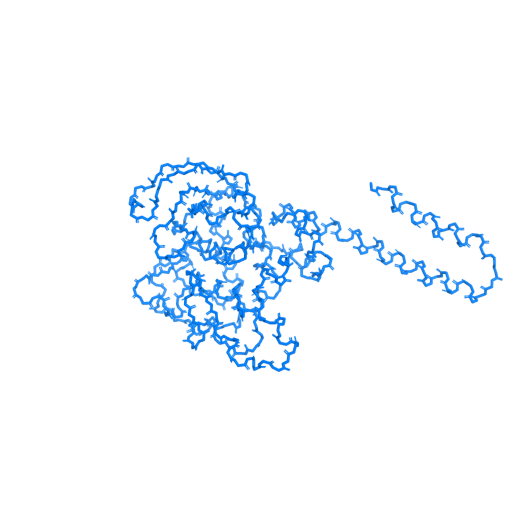 1.00 90.94 215 LEU A C 1
ATOM 1701 O O . LEU A 1 215 ? 8.131 15.545 -2.475 1.00 90.94 215 LEU A O 1
ATOM 1705 N N . HIS A 1 216 ? 9.095 16.122 -4.428 1.00 84.62 216 HIS A N 1
ATOM 1706 C CA . HIS A 1 216 ? 8.202 17.247 -4.720 1.00 84.62 216 HIS A CA 1
ATOM 1707 C C . HIS A 1 216 ? 6.715 16.860 -4.684 1.00 84.62 216 HIS A C 1
ATOM 1709 O O . HIS A 1 216 ? 5.889 17.597 -4.151 1.00 84.62 216 HIS A O 1
ATOM 1715 N N . ALA A 1 217 ? 6.375 15.677 -5.199 1.00 86.75 217 ALA A N 1
ATOM 1716 C CA . ALA A 1 217 ? 5.000 15.187 -5.212 1.00 86.75 217 ALA A CA 1
ATOM 1717 C C . ALA A 1 217 ? 4.497 14.762 -3.825 1.00 86.75 217 ALA A C 1
ATOM 1719 O O . ALA A 1 217 ? 3.294 14.703 -3.590 1.00 86.75 217 ALA A O 1
ATOM 1720 N N . MET A 1 218 ? 5.407 14.449 -2.899 1.00 91.69 218 MET A N 1
ATOM 1721 C CA . MET A 1 218 ? 5.061 13.970 -1.561 1.00 91.69 218 MET A CA 1
ATOM 1722 C C . MET A 1 218 ? 4.912 15.092 -0.539 1.00 91.69 218 MET A C 1
ATOM 1724 O O . MET A 1 218 ? 4.458 14.834 0.572 1.00 91.69 218 MET A O 1
ATOM 1728 N N . GLU A 1 219 ? 5.287 16.328 -0.867 1.00 87.38 219 GLU A N 1
ATOM 1729 C CA . GLU A 1 219 ? 5.171 17.455 0.065 1.00 87.38 219 GLU A CA 1
ATOM 1730 C C . GLU A 1 219 ? 3.722 17.926 0.241 1.00 87.38 219 GLU A C 1
ATOM 1732 O O . GLU A 1 219 ? 3.376 18.470 1.291 1.00 87.38 219 GLU A O 1
ATOM 1737 N N . GLN A 1 220 ? 2.859 17.688 -0.752 1.00 84.00 220 GLN A N 1
ATOM 1738 C CA . GLN A 1 220 ? 1.472 18.148 -0.748 1.00 84.00 220 GLN A CA 1
ATOM 1739 C C . GLN A 1 220 ? 0.515 17.040 -0.301 1.00 84.00 220 GLN A C 1
ATOM 1741 O O . GLN A 1 220 ? 0.363 16.012 -0.956 1.00 84.00 220 GLN A O 1
ATOM 1746 N N . THR A 1 221 ? -0.182 17.263 0.814 1.00 80.81 221 THR A N 1
ATOM 1747 C CA . THR A 1 221 ? -1.158 16.297 1.349 1.00 80.81 221 THR A CA 1
ATOM 1748 C C . THR A 1 221 ? -2.428 16.198 0.494 1.00 80.81 221 THR A C 1
ATOM 1750 O O . THR A 1 221 ? -3.099 15.173 0.549 1.00 80.81 221 THR A O 1
ATOM 1753 N N . SER A 1 222 ? -2.747 17.208 -0.327 1.00 80.50 222 SER A N 1
ATOM 1754 C CA . SER A 1 222 ? -3.904 17.185 -1.242 1.00 80.50 222 SER A CA 1
ATOM 1755 C C . SER A 1 222 ? -3.853 16.047 -2.259 1.00 80.50 222 SER A C 1
ATOM 1757 O O . SER A 1 222 ? -4.896 15.583 -2.708 1.00 80.50 222 SER A O 1
ATOM 1759 N N . ASP A 1 223 ? -2.650 15.574 -2.584 1.00 82.00 223 ASP A N 1
ATOM 1760 C CA . ASP A 1 223 ? -2.429 14.598 -3.651 1.00 82.00 223 ASP A CA 1
ATOM 1761 C C . ASP A 1 223 ? -2.241 13.179 -3.088 1.00 82.00 223 ASP A C 1
ATOM 1763 O O . ASP A 1 223 ? -1.991 12.228 -3.830 1.00 82.00 223 ASP A O 1
ATOM 1767 N N . LEU A 1 224 ? -2.366 13.017 -1.763 1.00 85.88 224 LEU A N 1
ATOM 1768 C CA . LEU A 1 224 ? -2.021 11.795 -1.038 1.00 85.88 224 LEU A CA 1
ATOM 1769 C C . LEU A 1 224 ? -2.745 10.568 -1.600 1.00 85.88 224 LEU A C 1
ATOM 1771 O O . LEU A 1 224 ? -2.106 9.553 -1.843 1.00 85.88 224 LEU A O 1
ATOM 1775 N N . HIS A 1 225 ? -4.047 10.650 -1.866 1.00 85.19 225 HIS A N 1
ATOM 1776 C CA . HIS A 1 225 ? -4.822 9.497 -2.338 1.00 85.19 225 HIS A CA 1
ATOM 1777 C C . HIS A 1 225 ? -4.512 9.099 -3.781 1.00 85.19 225 HIS A C 1
ATOM 1779 O O . HIS A 1 225 ? -4.366 7.911 -4.080 1.00 85.19 225 HIS A O 1
ATOM 1785 N N . GLN A 1 226 ? -4.328 10.082 -4.667 1.00 82.38 226 GLN A N 1
ATOM 1786 C CA . GLN A 1 226 ? -3.864 9.826 -6.031 1.00 82.38 226 GLN A CA 1
ATOM 1787 C C . GLN A 1 226 ? -2.488 9.140 -6.005 1.00 82.38 226 GLN A C 1
ATOM 1789 O O . GLN A 1 226 ? -2.252 8.160 -6.719 1.00 82.38 226 GLN A O 1
ATOM 1794 N N . ASN A 1 227 ? -1.602 9.623 -5.135 1.00 89.06 227 ASN A N 1
ATOM 1795 C CA . ASN A 1 227 ? -0.265 9.082 -4.939 1.00 89.06 227 ASN A CA 1
ATOM 1796 C C . ASN A 1 227 ? -0.288 7.683 -4.303 1.00 89.06 227 ASN A C 1
ATOM 1798 O O . ASN A 1 227 ? 0.486 6.826 -4.726 1.00 89.06 227 ASN A O 1
ATOM 1802 N N . SER A 1 228 ? -1.214 7.392 -3.384 1.00 91.88 228 SER A N 1
ATOM 1803 C CA . SER A 1 228 ? -1.380 6.058 -2.791 1.00 91.88 228 SER A CA 1
ATOM 1804 C C . SER A 1 228 ? -1.667 4.985 -3.841 1.00 91.88 228 SER A C 1
ATOM 1806 O O . SER A 1 228 ? -1.103 3.894 -3.778 1.00 91.88 228 SER A O 1
ATOM 1808 N N . ALA A 1 229 ? -2.509 5.279 -4.835 1.00 88.69 229 ALA A N 1
ATOM 1809 C CA . ALA A 1 229 ? -2.809 4.329 -5.904 1.00 88.69 229 ALA A CA 1
ATOM 1810 C C . ALA A 1 229 ? -1.578 4.050 -6.792 1.00 88.69 229 ALA A C 1
ATOM 1812 O O . ALA A 1 229 ? -1.350 2.908 -7.195 1.00 88.69 229 ALA A O 1
ATOM 1813 N N . GLN A 1 230 ? -0.751 5.067 -7.070 1.00 88.81 230 GLN A N 1
ATOM 1814 C CA . GLN A 1 230 ? 0.524 4.873 -7.776 1.00 88.81 230 GLN A CA 1
ATOM 1815 C C . GLN A 1 230 ? 1.530 4.081 -6.939 1.00 88.81 230 GLN A C 1
ATOM 1817 O O . GLN A 1 230 ? 2.165 3.163 -7.450 1.00 88.81 230 GLN A O 1
ATOM 1822 N N . LEU A 1 231 ? 1.652 4.396 -5.648 1.00 94.19 231 LEU A N 1
ATOM 1823 C CA . LEU A 1 231 ? 2.521 3.658 -4.739 1.00 94.19 231 LEU A CA 1
ATOM 1824 C C . LEU A 1 231 ? 2.098 2.188 -4.649 1.00 94.19 231 LEU A C 1
ATOM 1826 O O . LEU A 1 231 ? 2.953 1.311 -4.687 1.00 94.19 231 LEU A O 1
ATOM 1830 N N . LEU A 1 232 ? 0.794 1.898 -4.608 1.00 94.88 232 LEU A N 1
ATOM 1831 C CA . LEU A 1 232 ? 0.277 0.530 -4.634 1.00 94.88 232 LEU A CA 1
ATOM 1832 C C . LEU A 1 232 ? 0.723 -0.235 -5.890 1.00 94.88 232 LEU A C 1
ATOM 1834 O O . LEU A 1 232 ? 1.171 -1.377 -5.774 1.00 94.88 232 LEU A O 1
ATOM 1838 N N . ARG A 1 233 ? 0.666 0.391 -7.074 1.00 91.06 233 ARG A N 1
ATOM 1839 C CA . ARG A 1 233 ? 1.207 -0.208 -8.305 1.00 91.06 233 ARG A CA 1
ATOM 1840 C C . ARG A 1 233 ? 2.671 -0.601 -8.108 1.00 91.06 233 ARG A C 1
ATOM 1842 O O . ARG A 1 233 ? 3.037 -1.750 -8.338 1.00 91.06 233 ARG A O 1
ATOM 1849 N N . GLU A 1 234 ? 3.504 0.318 -7.634 1.00 92.81 234 GLU A N 1
ATOM 1850 C CA . GLU A 1 234 ? 4.933 0.050 -7.452 1.00 92.81 234 GLU A CA 1
ATOM 1851 C C . GLU A 1 234 ? 5.209 -1.006 -6.366 1.00 92.81 234 GLU A C 1
ATOM 1853 O O . GLU A 1 234 ? 6.037 -1.890 -6.569 1.00 92.81 234 GLU A O 1
ATOM 1858 N N . LEU A 1 235 ? 4.449 -1.023 -5.265 1.00 95.56 235 LEU A N 1
ATOM 1859 C CA . LEU A 1 235 ? 4.533 -2.071 -4.236 1.00 95.56 235 LEU A CA 1
ATOM 1860 C C . LEU A 1 235 ? 4.197 -3.468 -4.772 1.00 95.56 235 LEU A C 1
ATOM 1862 O O . LEU A 1 235 ? 4.691 -4.466 -4.259 1.00 95.56 235 LEU A O 1
ATOM 1866 N N . THR A 1 236 ? 3.359 -3.589 -5.799 1.00 93.88 236 THR A N 1
ATOM 1867 C CA . THR A 1 236 ? 3.143 -4.908 -6.418 1.00 93.88 236 THR A CA 1
ATOM 1868 C C . THR A 1 236 ? 4.286 -5.334 -7.336 1.00 93.88 236 THR A C 1
ATOM 1870 O O . THR A 1 236 ? 4.527 -6.529 -7.512 1.00 93.88 236 THR A O 1
ATOM 1873 N N . ARG A 1 237 ? 5.055 -4.383 -7.876 1.00 91.50 237 ARG A N 1
ATOM 1874 C CA . ARG A 1 237 ? 6.247 -4.708 -8.665 1.00 91.50 237 ARG A CA 1
ATOM 1875 C C . ARG A 1 237 ? 7.385 -5.216 -7.800 1.00 91.50 237 ARG A C 1
ATOM 1877 O O . ARG A 1 237 ? 8.052 -6.176 -8.185 1.00 91.50 237 ARG A O 1
ATOM 1884 N N . THR A 1 238 ? 7.575 -4.645 -6.613 1.00 93.56 238 THR A N 1
ATOM 1885 C CA . THR A 1 238 ? 8.592 -5.115 -5.652 1.00 93.56 238 THR A CA 1
ATOM 1886 C C . THR A 1 238 ? 8.373 -6.567 -5.235 1.00 93.56 238 THR A C 1
ATOM 1888 O O . THR A 1 238 ? 9.337 -7.270 -4.934 1.00 93.56 238 THR A O 1
ATOM 1891 N N . VAL A 1 239 ? 7.129 -7.062 -5.277 1.00 93.25 239 VAL A N 1
ATOM 1892 C CA . VAL A 1 239 ? 6.827 -8.475 -5.004 1.00 93.25 239 VAL A CA 1
ATOM 1893 C C . VAL A 1 239 ? 6.916 -9.383 -6.240 1.00 93.25 239 VAL A C 1
ATOM 1895 O O . VAL A 1 239 ? 6.701 -10.586 -6.144 1.00 93.25 239 VAL A O 1
ATOM 1898 N N . GLY A 1 240 ? 7.292 -8.830 -7.394 1.00 90.88 240 GLY A N 1
ATOM 1899 C CA . GLY A 1 240 ? 7.667 -9.591 -8.583 1.00 90.88 240 GLY A CA 1
ATOM 1900 C C . GLY A 1 240 ? 6.719 -9.462 -9.769 1.00 90.88 240 GLY A C 1
ATOM 1901 O O . GLY A 1 240 ? 7.081 -9.940 -10.844 1.00 90.88 240 GLY A O 1
ATOM 1902 N N . TYR A 1 241 ? 5.557 -8.817 -9.638 1.00 89.75 241 TYR A N 1
ATOM 1903 C CA . TYR A 1 241 ? 4.680 -8.607 -10.793 1.00 89.75 241 TYR A CA 1
ATOM 1904 C C . TYR A 1 241 ? 5.308 -7.591 -11.758 1.00 89.75 241 TYR A C 1
ATOM 1906 O O . TYR A 1 241 ? 5.856 -6.577 -11.329 1.00 89.75 241 TYR A O 1
ATOM 1914 N N . SER A 1 242 ? 5.248 -7.848 -13.063 1.00 83.62 242 SER A N 1
ATOM 1915 C CA . SER A 1 242 ? 5.707 -6.881 -14.069 1.00 83.62 242 SER A CA 1
ATOM 1916 C C . SER A 1 242 ? 4.542 -6.077 -14.642 1.00 83.62 242 SER A C 1
ATOM 1918 O O . SER A 1 242 ? 3.380 -6.484 -14.577 1.00 83.62 242 SER A O 1
ATOM 1920 N N . HIS A 1 243 ? 4.882 -4.947 -15.250 1.00 73.06 243 HIS A N 1
ATOM 1921 C CA . HIS A 1 243 ? 4.111 -4.340 -16.329 1.00 73.06 243 HIS A CA 1
ATOM 1922 C C . HIS A 1 243 ? 5.116 -4.020 -17.448 1.00 73.06 243 HIS A C 1
ATOM 1924 O O . HIS A 1 243 ? 6.083 -3.296 -17.214 1.00 73.06 243 HIS A O 1
ATOM 1930 N N . ASP A 1 244 ? 4.970 -4.651 -18.615 1.00 57.47 244 ASP A N 1
ATOM 1931 C CA . ASP A 1 244 ? 5.907 -4.490 -19.736 1.00 57.47 244 ASP A CA 1
ATOM 1932 C C . ASP A 1 244 ? 5.368 -3.480 -20.761 1.00 57.47 244 ASP A C 1
ATOM 1934 O O . ASP A 1 244 ? 4.368 -3.756 -21.424 1.00 57.47 244 ASP A O 1
ATOM 1938 N N . GLY A 1 245 ? 6.091 -2.374 -20.986 1.00 52.16 245 GLY A N 1
ATOM 1939 C CA . GLY A 1 245 ? 5.824 -1.454 -22.108 1.00 52.16 245 GLY A CA 1
ATOM 1940 C C . GLY A 1 245 ? 5.989 -2.159 -23.463 1.00 52.16 245 GLY A C 1
ATOM 1941 O O . GLY A 1 245 ? 6.833 -3.038 -23.608 1.00 52.16 245 GLY A O 1
ATOM 1942 N N . VAL A 1 246 ? 5.226 -1.872 -24.530 1.00 41.53 246 VAL A N 1
ATOM 1943 C CA . VAL A 1 246 ? 5.025 -0.562 -25.195 1.00 41.53 246 VAL A CA 1
ATOM 1944 C C . VAL A 1 246 ? 3.565 -0.368 -25.687 1.00 41.53 246 VAL A C 1
ATOM 1946 O O . VAL A 1 246 ? 3.299 0.471 -26.534 1.00 41.53 246 VAL A O 1
ATOM 1949 N N . ASN A 1 247 ? 2.581 -1.098 -25.154 1.00 48.44 247 ASN A N 1
ATOM 1950 C CA . ASN A 1 247 ? 1.142 -0.881 -25.426 1.00 48.44 247 ASN A CA 1
ATOM 1951 C C . ASN A 1 247 ? 0.311 -1.084 -24.137 1.00 48.44 247 ASN A C 1
ATOM 1953 O O . ASN A 1 247 ? -0.688 -1.800 -24.142 1.00 48.44 247 ASN A O 1
ATOM 1957 N N . ASP A 1 248 ? 0.766 -0.465 -23.039 1.00 51.31 248 ASP A N 1
ATOM 1958 C CA . ASP A 1 248 ? 0.450 -0.696 -21.607 1.00 51.31 248 ASP A CA 1
ATOM 1959 C C . ASP A 1 248 ? -1.025 -0.599 -21.142 1.00 51.31 248 ASP A C 1
ATOM 1961 O O . ASP A 1 248 ? -1.296 -0.502 -19.946 1.00 51.31 248 ASP A O 1
ATOM 1965 N N . LEU A 1 249 ? -2.003 -0.655 -22.049 1.00 51.69 249 LEU A N 1
ATOM 1966 C CA . LEU A 1 249 ? -3.431 -0.747 -21.722 1.00 51.69 249 LEU A CA 1
ATOM 1967 C C . LEU A 1 249 ? -4.028 -2.139 -21.986 1.00 51.69 249 LEU A C 1
ATOM 1969 O O . LEU A 1 249 ? -5.240 -2.309 -21.909 1.00 51.69 249 LEU A O 1
ATOM 1973 N N . THR A 1 250 ? -3.213 -3.145 -22.319 1.00 53.28 250 THR A N 1
ATOM 1974 C CA . THR A 1 250 ? -3.697 -4.532 -22.351 1.00 53.28 250 THR A CA 1
ATOM 1975 C C . THR A 1 250 ? -4.027 -5.001 -20.927 1.00 53.28 250 THR A C 1
ATOM 1977 O O . THR A 1 250 ? -3.264 -4.665 -20.023 1.00 53.28 250 THR A O 1
ATOM 1980 N N . PRO A 1 251 ? -5.084 -5.807 -20.713 1.00 52.25 251 PRO A N 1
ATOM 1981 C CA . PRO A 1 251 ? -5.635 -6.195 -19.399 1.00 52.25 251 PRO A CA 1
ATOM 1982 C C . PRO A 1 251 ? -4.714 -7.095 -18.544 1.00 52.25 251 PRO A C 1
ATOM 1984 O O . PRO A 1 251 ? -5.186 -7.882 -17.740 1.00 52.25 251 PRO A O 1
ATOM 1987 N N . ASN A 1 252 ? -3.396 -7.039 -18.714 1.00 61.56 252 ASN A N 1
ATOM 1988 C CA . ASN A 1 252 ? -2.475 -8.111 -18.347 1.00 61.56 252 ASN A CA 1
ATOM 1989 C C . ASN A 1 252 ? -1.386 -7.665 -17.363 1.00 61.56 252 ASN A C 1
ATOM 1991 O O . ASN A 1 252 ? -0.221 -8.026 -17.502 1.00 61.56 252 ASN A O 1
ATOM 1995 N N . ASN A 1 253 ? -1.742 -6.824 -16.396 1.00 79.19 253 ASN A N 1
ATOM 1996 C CA . ASN A 1 253 ? -0.787 -6.237 -15.462 1.00 79.19 253 ASN A CA 1
ATOM 1997 C C . ASN A 1 253 ? -1.408 -6.082 -14.065 1.00 79.19 253 ASN A C 1
ATOM 1999 O O . ASN A 1 253 ? -2.044 -5.082 -13.736 1.00 79.19 253 ASN A O 1
ATOM 2003 N N . ILE A 1 254 ? -1.152 -7.058 -13.187 1.00 88.19 254 ILE A N 1
ATOM 2004 C CA . ILE A 1 254 ? -1.582 -7.002 -11.778 1.00 88.19 254 ILE A CA 1
ATOM 2005 C C . ILE A 1 254 ? -1.272 -5.653 -11.103 1.00 88.19 254 ILE A C 1
ATOM 2007 O O . ILE A 1 254 ? -2.154 -5.161 -10.396 1.00 88.19 254 ILE A O 1
ATOM 2011 N N . PRO A 1 255 ? -0.127 -4.985 -11.366 1.00 88.75 255 PRO A N 1
ATOM 2012 C CA . PRO A 1 255 ? 0.127 -3.660 -10.818 1.00 88.75 255 PRO A CA 1
ATOM 2013 C C . PRO A 1 255 ? -0.914 -2.598 -11.181 1.00 88.75 255 PRO A C 1
ATOM 2015 O O . PRO A 1 255 ? -1.349 -1.845 -10.308 1.00 88.75 255 PRO A O 1
ATOM 2018 N N . TYR A 1 256 ? -1.351 -2.533 -12.439 1.00 83.44 256 TYR A N 1
ATOM 2019 C CA . TYR A 1 256 ? -2.391 -1.581 -12.826 1.00 83.44 256 TYR A CA 1
ATOM 2020 C C . TYR A 1 256 ? -3.785 -2.065 -12.433 1.00 83.44 256 TYR A C 1
ATOM 2022 O O . TYR A 1 256 ? -4.631 -1.230 -12.138 1.00 83.44 256 TYR A O 1
ATOM 2030 N N . TYR A 1 257 ? -4.027 -3.376 -12.341 1.00 86.19 257 TYR A N 1
ATOM 2031 C CA . TYR A 1 257 ? -5.294 -3.904 -11.829 1.00 86.19 257 TYR A CA 1
ATOM 2032 C C . TYR A 1 257 ? -5.558 -3.464 -10.388 1.00 86.19 257 TYR A C 1
ATOM 2034 O O . TYR A 1 257 ? -6.613 -2.903 -10.091 1.00 86.19 257 TYR A O 1
ATOM 2042 N N . VAL A 1 258 ? -4.583 -3.640 -9.489 1.00 90.31 258 VAL A N 1
ATOM 2043 C CA . VAL A 1 258 ? -4.746 -3.202 -8.094 1.00 90.31 258 VAL A CA 1
ATOM 2044 C C . VAL A 1 258 ? -4.848 -1.683 -7.982 1.00 90.31 258 VAL A C 1
ATOM 2046 O O . VAL A 1 258 ? -5.630 -1.180 -7.175 1.00 90.31 258 VAL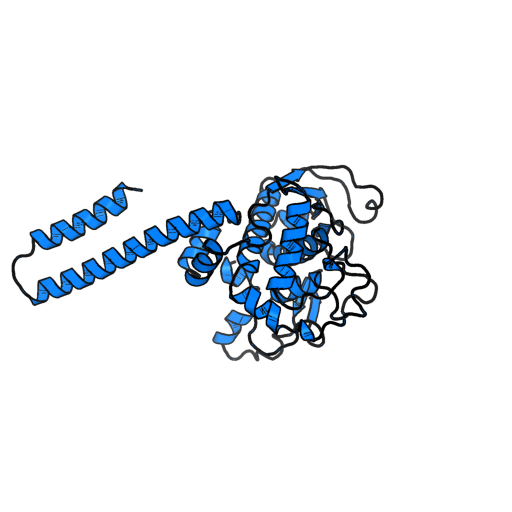 A O 1
ATOM 2049 N N . GLN A 1 259 ? -4.114 -0.947 -8.824 1.00 87.94 259 GLN A N 1
ATOM 2050 C CA . GLN A 1 259 ? -4.222 0.505 -8.910 1.00 87.94 259 GLN A CA 1
ATOM 2051 C C . GLN A 1 259 ? -5.623 0.921 -9.363 1.00 87.94 259 GLN A C 1
ATOM 2053 O O . GLN A 1 259 ? -6.203 1.826 -8.770 1.00 87.94 259 GLN A O 1
ATOM 2058 N N . ALA A 1 260 ? -6.174 0.259 -10.380 1.00 82.62 260 ALA A N 1
ATOM 2059 C CA . ALA A 1 260 ? -7.486 0.542 -10.939 1.00 82.62 260 ALA A CA 1
ATOM 2060 C C . ALA A 1 260 ? -8.595 0.326 -9.905 1.00 82.62 260 ALA A C 1
ATOM 2062 O O . ALA A 1 260 ? -9.454 1.191 -9.763 1.00 82.62 260 ALA A O 1
ATOM 2063 N N . ILE A 1 261 ? -8.539 -0.771 -9.137 1.00 87.06 261 ILE A N 1
ATOM 2064 C CA . ILE A 1 261 ? -9.470 -1.034 -8.025 1.00 87.06 261 ILE A CA 1
ATOM 2065 C C . ILE A 1 261 ? -9.403 0.091 -6.987 1.00 87.06 261 ILE A C 1
ATOM 2067 O O . ILE A 1 261 ? -10.436 0.556 -6.508 1.00 87.06 261 ILE A O 1
ATOM 2071 N N . ALA A 1 262 ? -8.190 0.526 -6.642 1.00 87.25 262 ALA A N 1
ATOM 2072 C CA . ALA A 1 262 ? -7.969 1.533 -5.610 1.00 87.25 262 ALA A CA 1
ATOM 2073 C C . ALA A 1 262 ? -8.195 2.981 -6.088 1.00 87.25 262 ALA A C 1
ATOM 2075 O O . ALA A 1 262 ? -8.272 3.898 -5.274 1.00 87.25 262 ALA A O 1
ATOM 2076 N N . SER A 1 263 ? -8.310 3.204 -7.395 1.00 81.19 263 SER A N 1
ATOM 2077 C CA . SER A 1 263 ? -8.522 4.530 -7.975 1.00 81.19 263 SER A CA 1
ATOM 2078 C C . SER A 1 263 ? -10.001 4.920 -7.981 1.00 81.19 263 SER A C 1
ATOM 2080 O O . SER A 1 263 ? -10.896 4.135 -7.655 1.00 81.19 263 SER A O 1
ATOM 2082 N N . GLN A 1 264 ? -10.271 6.167 -8.362 1.00 77.12 264 GLN A N 1
ATOM 2083 C CA . GLN A 1 264 ? -11.621 6.706 -8.485 1.00 77.12 264 GLN A CA 1
ATOM 2084 C C . GLN A 1 264 ? -12.524 5.796 -9.337 1.00 77.12 264 GLN A C 1
ATOM 2086 O O . GLN A 1 264 ? -12.162 5.415 -10.450 1.00 77.12 264 GLN A O 1
ATOM 2091 N N . GLY A 1 265 ? -13.700 5.438 -8.807 1.00 72.38 265 GLY A N 1
ATOM 2092 C CA . GLY A 1 265 ? -14.663 4.553 -9.477 1.00 72.38 265 GLY A CA 1
ATOM 2093 C C . GLY A 1 265 ? -14.288 3.063 -9.486 1.00 72.38 265 GLY A C 1
ATOM 2094 O O . GLY A 1 265 ? -15.131 2.232 -9.818 1.00 72.38 265 GLY A O 1
ATOM 2095 N N . GLY A 1 266 ? -13.074 2.694 -9.059 1.00 77.06 266 GLY A N 1
ATOM 2096 C CA . GLY A 1 266 ? -12.591 1.309 -9.046 1.00 77.06 266 GLY A CA 1
ATOM 2097 C C . GLY A 1 266 ? -13.390 0.376 -8.136 1.00 77.06 266 GLY A C 1
ATOM 2098 O O . GLY A 1 266 ? -13.540 -0.810 -8.431 1.00 77.06 266 GLY A O 1
ATOM 2099 N N . MET A 1 267 ? -13.982 0.932 -7.077 1.00 78.56 267 MET A N 1
ATOM 2100 C CA . MET A 1 267 ? -14.825 0.224 -6.109 1.00 78.56 267 MET A CA 1
ATOM 2101 C C . MET A 1 267 ? -16.327 0.279 -6.423 1.00 78.56 267 MET A C 1
ATOM 2103 O O . MET A 1 267 ? -17.131 -0.114 -5.575 1.00 78.56 267 MET A O 1
ATOM 2107 N N . ASN A 1 268 ? -16.730 0.793 -7.591 1.00 70.25 268 ASN A N 1
ATOM 2108 C CA . ASN A 1 268 ? -18.141 0.816 -7.964 1.00 70.25 268 ASN A CA 1
ATOM 2109 C C . ASN A 1 268 ? -18.666 -0.619 -8.178 1.00 70.25 268 ASN A C 1
ATOM 2111 O O . ASN A 1 268 ? -17.956 -1.489 -8.683 1.00 70.25 268 ASN A O 1
ATOM 2115 N N . THR A 1 269 ? -19.903 -0.872 -7.749 1.00 59.44 269 THR A N 1
ATOM 2116 C CA . THR A 1 269 ? -20.522 -2.213 -7.725 1.00 59.44 269 THR A CA 1
ATOM 2117 C C . THR A 1 269 ? -21.167 -2.606 -9.051 1.00 59.44 269 THR A C 1
ATOM 2119 O O . THR A 1 269 ? -21.510 -3.772 -9.247 1.00 59.44 269 THR A O 1
ATOM 2122 N N . THR A 1 270 ? -21.317 -1.662 -9.983 1.00 59.12 270 THR A N 1
ATOM 2123 C CA . THR A 1 270 ? -21.747 -1.955 -11.350 1.00 59.12 270 THR A CA 1
ATOM 2124 C C . THR A 1 270 ? -20.747 -2.920 -11.986 1.00 59.12 270 THR A C 1
ATOM 2126 O O . THR A 1 270 ? -19.539 -2.732 -11.833 1.00 59.12 270 THR A O 1
ATOM 2129 N N . SER A 1 271 ? -21.235 -3.961 -12.677 1.00 55.59 271 SER A N 1
ATOM 2130 C CA . SER A 1 271 ? -20.421 -4.942 -13.416 1.00 55.59 271 SER A CA 1
ATOM 2131 C C . SER A 1 271 ? -19.702 -4.249 -14.570 1.00 55.59 271 SER A C 1
ATOM 2133 O O . SER A 1 271 ? -20.108 -4.296 -15.726 1.00 55.59 271 SER A O 1
ATOM 2135 N N . CYS A 1 272 ? -18.668 -3.511 -14.213 1.00 59.41 272 CYS A N 1
ATOM 2136 C CA . CYS A 1 272 ? -17.856 -2.757 -15.117 1.00 59.41 272 CYS A CA 1
ATOM 2137 C C . CYS A 1 272 ? -16.439 -3.291 -15.009 1.00 59.41 272 CYS A C 1
ATOM 2139 O O . CYS A 1 272 ? -15.857 -3.384 -13.920 1.00 59.41 272 CYS A O 1
ATOM 2141 N N . ASP A 1 273 ? -15.964 -3.707 -16.173 1.00 64.75 273 ASP A N 1
ATOM 2142 C CA . ASP A 1 273 ? -14.629 -4.205 -16.412 1.00 64.75 273 ASP A CA 1
ATOM 2143 C C . ASP A 1 273 ? -13.656 -3.035 -16.305 1.00 64.75 273 ASP A C 1
ATOM 2145 O O . ASP A 1 273 ? -13.649 -2.126 -17.141 1.00 64.75 273 ASP A O 1
ATOM 2149 N N . ILE A 1 274 ? -12.858 -3.042 -15.240 1.00 69.19 274 ILE A N 1
ATOM 2150 C CA . ILE A 1 274 ? -11.927 -1.947 -14.970 1.00 69.19 274 ILE A CA 1
ATOM 2151 C C . ILE A 1 274 ? -10.690 -1.990 -15.879 1.00 69.19 274 ILE A C 1
ATOM 2153 O O . ILE A 1 274 ? -9.904 -1.045 -15.827 1.00 69.19 274 ILE A O 1
ATOM 2157 N N . LEU A 1 275 ? -10.515 -3.040 -16.695 1.00 61.88 275 LEU A N 1
ATOM 2158 C CA . LEU A 1 275 ? -9.321 -3.294 -17.505 1.00 61.88 275 LEU A CA 1
ATOM 2159 C C . LEU A 1 275 ? -9.529 -3.076 -19.012 1.00 61.88 275 LEU A C 1
ATOM 2161 O O . LEU A 1 275 ? -8.671 -2.463 -19.637 1.00 61.88 275 LEU A O 1
ATOM 2165 N N . MET A 1 276 ? -10.620 -3.569 -19.609 1.00 55.41 276 MET A N 1
ATOM 2166 C CA . MET A 1 276 ? -10.709 -3.689 -21.080 1.00 55.41 276 MET A CA 1
ATOM 2167 C C . MET A 1 276 ? -11.402 -2.528 -21.803 1.00 55.41 276 MET A C 1
ATOM 2169 O O . MET A 1 276 ? -10.872 -2.034 -22.792 1.00 55.41 276 MET A O 1
ATOM 2173 N N . ASP A 1 277 ? -12.559 -2.065 -21.323 1.00 49.84 277 ASP A N 1
ATOM 2174 C CA . ASP A 1 277 ? -13.425 -1.159 -22.109 1.00 49.84 277 ASP A CA 1
ATOM 2175 C C . ASP A 1 277 ? -13.724 0.172 -21.406 1.00 49.84 277 ASP A C 1
ATOM 2177 O O . ASP A 1 277 ? -14.427 1.040 -21.924 1.00 49.84 277 ASP A O 1
ATOM 2181 N N . SER A 1 278 ? -13.224 0.350 -20.185 1.00 53.78 278 SER A N 1
ATOM 2182 C CA . SER A 1 278 ? -13.626 1.453 -19.318 1.00 53.78 278 SER A CA 1
ATOM 2183 C C . SER A 1 278 ? -12.473 1.926 -18.448 1.00 53.78 278 SER A C 1
ATOM 2185 O O . SER A 1 278 ? -12.618 2.042 -17.238 1.00 53.78 278 SER A O 1
ATOM 2187 N N . GLY A 1 279 ? -11.320 2.232 -19.039 1.00 57.28 279 GLY A N 1
ATOM 2188 C CA . GLY A 1 279 ? -10.202 2.827 -18.312 1.00 57.28 279 GLY A CA 1
ATOM 2189 C C . GLY A 1 279 ? -9.315 3.702 -19.189 1.00 57.28 279 GLY A C 1
ATOM 2190 O O . GLY A 1 279 ? -9.296 3.569 -20.410 1.00 57.28 279 GLY A O 1
ATOM 2191 N N . LYS A 1 280 ? -8.618 4.654 -18.572 1.00 61.62 280 LYS A N 1
ATOM 2192 C CA . LYS A 1 280 ? -7.579 5.467 -19.214 1.00 61.62 280 LYS A CA 1
ATOM 2193 C C . LYS A 1 280 ? -6.520 5.855 -18.194 1.00 61.62 280 LYS A C 1
ATOM 2195 O O . LYS A 1 280 ? -6.840 6.180 -17.052 1.00 61.62 280 LYS A O 1
ATOM 2200 N N . VAL A 1 281 ? -5.262 5.895 -18.622 1.00 62.12 281 VAL A N 1
ATOM 2201 C CA . VAL A 1 281 ? -4.204 6.505 -17.812 1.00 62.12 281 VAL A CA 1
ATOM 2202 C C . VAL A 1 281 ? -4.404 8.022 -17.809 1.00 62.12 281 VAL A C 1
ATOM 2204 O O . VAL A 1 281 ? -4.384 8.667 -18.857 1.00 62.12 281 VAL A O 1
ATOM 2207 N N . GLN A 1 282 ? -4.609 8.599 -16.630 1.00 61.97 282 GLN A N 1
ATOM 2208 C CA . GLN A 1 282 ? -4.659 10.036 -16.386 1.00 61.97 282 GLN A CA 1
ATOM 2209 C C . GLN A 1 282 ? -3.605 10.375 -15.334 1.00 61.97 282 GLN A C 1
ATOM 2211 O O . GLN A 1 282 ? -3.643 9.838 -14.232 1.00 61.97 282 GLN A O 1
ATOM 2216 N N . ASN A 1 283 ? -2.648 11.246 -15.674 1.00 61.69 283 ASN A N 1
ATOM 2217 C CA . ASN A 1 283 ? -1.574 11.673 -14.764 1.00 61.69 283 ASN A CA 1
ATOM 2218 C C . ASN A 1 283 ? -0.829 10.491 -14.107 1.00 61.69 283 ASN A C 1
ATOM 2220 O O . ASN A 1 283 ? -0.659 10.455 -12.890 1.00 61.69 283 ASN A O 1
ATOM 2224 N N . GLY A 1 284 ? -0.465 9.474 -14.896 1.00 61.91 284 GLY A N 1
ATOM 2225 C CA . GLY A 1 284 ? 0.232 8.283 -14.397 1.00 61.91 284 GLY A CA 1
ATOM 2226 C C . GLY A 1 284 ? -0.627 7.324 -13.560 1.00 61.91 284 GLY A C 1
ATOM 2227 O O . GLY A 1 284 ? -0.094 6.343 -13.035 1.00 61.91 284 GLY A O 1
ATOM 2228 N N . VAL A 1 285 ? -1.938 7.572 -13.438 1.00 62.81 285 VAL A N 1
ATOM 2229 C CA . VAL A 1 285 ? -2.904 6.712 -12.737 1.00 62.81 285 VAL A CA 1
ATOM 2230 C C . VAL A 1 285 ? -3.877 6.081 -13.713 1.00 62.81 285 VAL A C 1
ATOM 2232 O O . VAL A 1 285 ? -4.467 6.782 -14.528 1.00 62.81 285 VAL A O 1
ATOM 2235 N N . TRP A 1 286 ? -4.087 4.769 -13.621 1.00 64.50 286 TRP A N 1
ATOM 2236 C CA . TRP A 1 286 ? -5.207 4.143 -14.316 1.00 64.50 286 TRP A CA 1
ATOM 2237 C C . TRP A 1 286 ? -6.526 4.541 -13.648 1.00 64.50 286 TRP A C 1
ATOM 2239 O O . TRP A 1 286 ? -6.849 4.071 -12.558 1.00 64.50 286 TRP A O 1
ATOM 2249 N N . ALA A 1 287 ? -7.288 5.412 -14.302 1.00 63.81 287 ALA A N 1
ATOM 2250 C CA . ALA A 1 287 ? -8.628 5.783 -13.882 1.00 63.81 287 ALA A CA 1
ATOM 2251 C C . ALA A 1 287 ? -9.645 4.927 -14.635 1.00 63.81 287 ALA A C 1
ATOM 2253 O O . ALA A 1 287 ? -9.607 4.841 -15.865 1.00 63.81 287 ALA A O 1
ATOM 2254 N N . SER A 1 288 ? -10.572 4.316 -13.905 1.00 62.41 288 SER A N 1
ATOM 2255 C CA . SER A 1 288 ? -11.655 3.563 -14.518 1.00 62.41 288 SER A CA 1
ATOM 2256 C C . SER A 1 288 ? -12.797 4.496 -14.954 1.00 62.41 288 SER A C 1
ATOM 2258 O O . SER A 1 288 ? -13.330 5.274 -14.168 1.00 62.41 288 SER A O 1
ATOM 2260 N N . ASN A 1 289 ? -13.219 4.392 -16.213 1.00 61.19 289 ASN A N 1
ATOM 2261 C CA . ASN A 1 289 ? -14.437 4.975 -16.778 1.00 61.19 289 ASN A CA 1
ATOM 2262 C C . ASN A 1 289 ? -15.719 4.240 -16.347 1.00 61.19 289 ASN A C 1
ATOM 2264 O O . ASN A 1 289 ? -16.789 4.578 -16.855 1.00 61.19 289 ASN A O 1
ATOM 2268 N N . CYS A 1 290 ? -15.660 3.310 -15.385 1.00 60.12 290 CYS A N 1
ATOM 2269 C CA . CYS A 1 290 ? -16.833 2.671 -14.773 1.00 60.12 290 CYS A CA 1
ATOM 2270 C C . CYS A 1 290 ? -17.813 3.643 -14.079 1.00 60.12 290 CYS A C 1
ATOM 2272 O O . CYS A 1 290 ? -18.806 3.215 -13.494 1.00 60.12 290 CYS A O 1
ATOM 2274 N N . ASN A 1 291 ? -17.549 4.949 -14.176 1.00 53.28 291 ASN A N 1
ATOM 2275 C CA . ASN A 1 291 ? -18.399 6.060 -13.759 1.00 53.28 291 ASN A CA 1
ATOM 2276 C C . ASN A 1 291 ? -19.054 6.853 -14.904 1.00 53.28 291 ASN A C 1
ATOM 2278 O O . ASN A 1 291 ? -19.774 7.807 -14.626 1.00 53.28 291 ASN A O 1
ATOM 2282 N N . THR A 1 292 ? -18.832 6.516 -16.179 1.00 46.59 292 THR A N 1
ATOM 2283 C CA . THR A 1 292 ? -19.386 7.317 -17.294 1.00 46.59 292 THR A CA 1
ATOM 2284 C C . THR A 1 292 ? -20.910 7.209 -17.454 1.00 46.59 292 THR A C 1
ATOM 2286 O O . THR A 1 292 ? -21.511 8.142 -17.983 1.00 46.59 292 THR A O 1
ATOM 2289 N N . ASP A 1 293 ? -21.541 6.171 -16.891 1.00 38.59 293 ASP A N 1
ATOM 2290 C CA . ASP A 1 293 ? -23.001 5.972 -16.915 1.00 38.59 293 ASP A CA 1
ATOM 2291 C C . ASP A 1 293 ? -23.726 6.369 -15.614 1.00 38.59 293 ASP A C 1
ATOM 2293 O O . ASP A 1 293 ? -24.951 6.262 -15.534 1.00 38.59 293 ASP A O 1
ATOM 2297 N N . ALA A 1 294 ? -23.020 6.879 -14.595 1.00 41.03 294 ALA A N 1
ATOM 2298 C CA . ALA A 1 294 ? -23.669 7.516 -13.447 1.00 41.03 294 ALA A CA 1
ATOM 2299 C C . ALA A 1 294 ? -24.172 8.904 -13.879 1.00 41.03 294 ALA A C 1
ATOM 2301 O O . ALA A 1 294 ? -23.578 9.940 -13.581 1.00 41.03 294 ALA A O 1
ATOM 2302 N N . THR A 1 295 ? -25.246 8.929 -14.671 1.00 35.41 295 THR A N 1
ATOM 2303 C CA . THR A 1 295 ? -25.906 10.162 -15.092 1.00 35.41 295 THR A CA 1
ATOM 2304 C C . THR A 1 295 ? -26.206 11.010 -13.858 1.00 35.41 295 THR A C 1
ATOM 2306 O O . THR A 1 295 ? -26.810 10.516 -12.909 1.00 35.41 295 THR A O 1
ATOM 2309 N N . ASN A 1 296 ? -25.764 12.269 -13.912 1.00 39.56 296 ASN A N 1
ATOM 2310 C CA . ASN A 1 296 ? -25.736 13.364 -12.927 1.00 39.56 296 ASN A CA 1
ATOM 2311 C C . ASN A 1 296 ? -26.974 13.624 -12.026 1.00 39.56 296 ASN A C 1
ATOM 2313 O O . ASN A 1 296 ? -27.068 14.692 -11.424 1.00 39.56 296 ASN A O 1
ATOM 2317 N N . THR A 1 297 ? -27.943 12.722 -11.923 1.00 38.59 297 THR A N 1
ATOM 2318 C CA . THR A 1 297 ? -29.242 12.973 -11.289 1.00 38.59 297 THR A CA 1
ATOM 2319 C C . THR A 1 297 ? -29.456 12.283 -9.944 1.00 38.59 297 THR A C 1
ATOM 2321 O O . THR A 1 297 ? -30.460 12.588 -9.308 1.00 38.59 297 THR A O 1
ATOM 2324 N N . ASP A 1 298 ? -28.549 11.419 -9.469 1.00 39.41 298 ASP A N 1
ATOM 2325 C CA . ASP A 1 298 ? -28.707 10.766 -8.160 1.00 39.41 298 ASP A CA 1
ATOM 2326 C C . ASP A 1 298 ? -27.557 11.080 -7.189 1.00 39.41 298 ASP A C 1
ATOM 2328 O O . ASP A 1 298 ? -26.410 10.672 -7.374 1.00 39.41 298 ASP A O 1
ATOM 2332 N N . VAL A 1 299 ? -27.874 11.799 -6.112 1.00 41.34 299 VAL A N 1
ATOM 2333 C CA . VAL A 1 299 ? -26.928 12.189 -5.052 1.00 41.34 299 VAL A CA 1
ATOM 2334 C C . VAL A 1 299 ? -26.371 10.957 -4.319 1.00 41.34 299 VAL A C 1
ATOM 2336 O O . VAL A 1 299 ? -25.239 11.000 -3.841 1.00 41.34 299 VAL A O 1
ATOM 2339 N N . ALA A 1 300 ? -27.094 9.828 -4.311 1.00 42.12 300 ALA A N 1
ATOM 2340 C CA . ALA A 1 300 ? -26.599 8.562 -3.764 1.00 42.12 300 ALA A CA 1
ATOM 2341 C C . ALA A 1 300 ? -25.478 7.935 -4.619 1.00 42.12 300 ALA A C 1
ATOM 2343 O O . ALA A 1 300 ? -24.654 7.181 -4.106 1.00 42.12 300 ALA A O 1
ATOM 2344 N N . THR A 1 301 ? -25.392 8.285 -5.910 1.00 42.34 301 THR A N 1
ATOM 2345 C CA . THR A 1 301 ? -24.308 7.833 -6.802 1.00 42.34 301 THR A CA 1
ATOM 2346 C C . THR A 1 301 ? -23.067 8.726 -6.752 1.00 42.34 301 THR A C 1
ATOM 2348 O O . THR A 1 301 ? -21.982 8.286 -7.118 1.00 42.34 301 THR A O 1
ATOM 2351 N N . GLN A 1 302 ? -23.156 9.945 -6.206 1.00 40.12 302 GLN A N 1
ATOM 2352 C CA . GLN A 1 302 ? -21.980 10.809 -6.031 1.00 40.12 302 GLN A CA 1
ATOM 2353 C C . GLN A 1 302 ? -20.999 10.269 -4.978 1.00 40.12 302 GLN A C 1
ATOM 2355 O O . GLN A 1 302 ? -19.800 10.520 -5.071 1.00 40.12 302 GLN A O 1
ATOM 2360 N N . THR A 1 303 ? -21.467 9.461 -4.020 1.00 45.03 303 THR A N 1
ATOM 2361 C CA . THR A 1 303 ? -20.608 8.769 -3.041 1.00 45.03 303 THR A CA 1
ATOM 2362 C C . THR A 1 303 ? -19.774 7.638 -3.673 1.00 45.03 303 THR A C 1
ATOM 2364 O O . THR A 1 303 ? -18.806 7.182 -3.069 1.00 45.03 303 THR A O 1
ATOM 2367 N N . LEU A 1 304 ? -20.095 7.228 -4.910 1.00 50.03 304 LEU A N 1
ATOM 2368 C CA . LEU A 1 304 ? -19.349 6.246 -5.718 1.00 50.03 304 LEU A CA 1
ATOM 2369 C C . LEU A 1 304 ? -18.269 6.899 -6.611 1.00 50.03 304 LEU A C 1
ATOM 2371 O O . LEU A 1 304 ? -17.518 6.201 -7.292 1.00 50.03 304 LEU A O 1
ATOM 2375 N N . ASN A 1 305 ? -18.151 8.233 -6.580 1.00 54.56 305 ASN A N 1
ATOM 2376 C CA . ASN A 1 305 ? -17.154 8.998 -7.335 1.00 54.56 305 ASN A CA 1
ATOM 2377 C C . ASN A 1 305 ? -15.874 9.300 -6.547 1.00 54.56 305 ASN A C 1
ATOM 2379 O O . ASN A 1 305 ? -15.009 9.978 -7.086 1.00 54.56 305 ASN A O 1
ATOM 2383 N N . ALA A 1 306 ? -15.734 8.850 -5.301 1.00 62.72 306 ALA A N 1
ATOM 2384 C CA . ALA A 1 306 ? -14.487 8.973 -4.547 1.00 62.72 306 ALA A CA 1
ATOM 2385 C C . ALA A 1 306 ? -13.622 7.717 -4.742 1.00 62.72 306 ALA A C 1
ATOM 2387 O O . ALA A 1 306 ? -14.152 6.609 -4.872 1.00 62.72 306 ALA A O 1
ATOM 2388 N N . ASP A 1 307 ? -12.298 7.872 -4.771 1.00 78.69 307 ASP A N 1
ATOM 2389 C CA . ASP A 1 307 ? -11.391 6.728 -4.665 1.00 78.69 307 ASP A CA 1
ATOM 2390 C C . ASP A 1 307 ? -11.527 6.053 -3.286 1.00 78.69 307 ASP A C 1
ATOM 2392 O O . ASP A 1 307 ? -12.106 6.607 -2.341 1.00 78.69 307 ASP A O 1
ATOM 2396 N N . ILE A 1 308 ? -11.035 4.816 -3.167 1.00 86.06 308 ILE A N 1
ATOM 2397 C CA . ILE A 1 308 ? -11.198 4.038 -1.932 1.00 86.06 308 ILE A CA 1
ATOM 2398 C C . ILE A 1 308 ? -10.498 4.697 -0.732 1.00 86.06 308 ILE A C 1
ATOM 2400 O O . ILE A 1 308 ? -10.983 4.562 0.390 1.00 86.06 308 ILE A O 1
ATOM 2404 N N . PHE A 1 309 ? -9.412 5.447 -0.945 1.00 90.19 309 PHE A N 1
ATOM 2405 C CA . PHE A 1 309 ? -8.707 6.133 0.135 1.00 90.19 309 PHE A CA 1
ATOM 2406 C C . PHE A 1 309 ? -9.549 7.287 0.678 1.00 90.19 309 PHE A C 1
ATOM 2408 O O . PHE A 1 309 ? -9.802 7.327 1.881 1.00 90.19 309 PHE A O 1
ATOM 2415 N N . SER A 1 310 ? -10.106 8.138 -0.188 1.00 87.81 310 SER A N 1
ATOM 2416 C CA . SER A 1 310 ? -11.046 9.192 0.227 1.00 87.81 310 SER A CA 1
ATOM 2417 C C . SER A 1 310 ? -12.262 8.641 0.964 1.00 87.81 310 SER A C 1
ATOM 2419 O O . SER A 1 310 ? -12.719 9.243 1.936 1.00 87.81 310 SER A O 1
ATOM 2421 N N . ARG A 1 311 ? -12.775 7.476 0.550 1.00 86.62 311 ARG A N 1
ATOM 2422 C CA . ARG A 1 311 ? -13.903 6.825 1.232 1.00 86.62 311 ARG A CA 1
ATOM 2423 C C . ARG A 1 311 ? -13.562 6.381 2.652 1.00 86.62 311 ARG A C 1
ATOM 2425 O O . ARG A 1 311 ? -14.402 6.569 3.521 1.00 86.62 311 ARG A O 1
ATOM 2432 N N . PHE A 1 312 ? -12.386 5.792 2.875 1.00 90.44 312 PHE A N 1
ATOM 2433 C CA . PHE A 1 312 ? -11.997 5.258 4.186 1.00 90.44 312 PHE A CA 1
ATOM 2434 C C . PHE A 1 312 ? -11.331 6.278 5.111 1.00 90.44 312 PHE A C 1
ATOM 2436 O O . PHE A 1 312 ? -11.371 6.084 6.321 1.00 90.44 312 PHE A O 1
ATOM 2443 N N . PHE A 1 313 ? -10.724 7.341 4.582 1.00 90.56 313 PHE A N 1
ATOM 2444 C CA . PHE A 1 313 ? -9.889 8.256 5.372 1.00 90.56 313 PHE A CA 1
ATOM 2445 C C . PHE A 1 313 ? -10.324 9.727 5.310 1.00 90.56 313 PHE A C 1
ATOM 2447 O O . PHE A 1 313 ? -9.765 10.547 6.037 1.00 90.56 313 PHE A O 1
ATOM 2454 N N . GLY A 1 314 ? -11.339 10.056 4.499 1.00 80.81 314 GLY A N 1
ATOM 2455 C CA . GLY A 1 314 ? -11.779 11.435 4.263 1.00 80.81 314 GLY A CA 1
ATOM 2456 C C . GLY A 1 314 ? -10.764 12.252 3.454 1.00 80.81 314 GLY A C 1
ATOM 2457 O O . GLY A 1 314 ? -9.623 11.837 3.295 1.00 80.81 314 GLY A O 1
ATOM 2458 N N . ASN A 1 315 ? -11.176 13.408 2.927 1.00 62.16 315 ASN A N 1
ATOM 2459 C CA . ASN A 1 315 ? -10.262 14.359 2.272 1.00 62.16 315 ASN A CA 1
ATOM 2460 C C . ASN A 1 315 ? -9.592 15.291 3.284 1.00 62.16 315 ASN A C 1
ATOM 2462 O O . ASN A 1 315 ? -10.302 15.734 4.216 1.00 62.16 315 ASN A O 1
#

Foldseek 3Di:
DVVVLVVLVVVLVVVVVPDDDDPVVVVVSVVVVVVSVVVVVLVVVLVLLLVLLCQWLVADSQLSSLCCVPVVVQSVQLSPDDLQFLTQAAEDEDFDPQPPPCPQFFAAFDHADPQLVVLVSNLSSLLSSLLRGPLVQVLQQQQCLVVADLVQLCFFDDLLSGRQNGSVSLSVLRSVLQCVCDPHRYAYETEGCQTNPDLAQWAEAALASYIYGNNVQSNDNVCSQVNSLRVQLRSSRNSGWDQDDDPRLRQHGPSLLSSQCQAFLNSPPPSHNLRDDFWDQDSNGIYGNNVVPVPPPDPVCVLSRGGPSCNSRND

pLDDT: mean 79.92, std 17.45, range [35.41, 97.88]

Sequence (315 aa):
MSFKIKSLVLVGVSALILNGCDADSVDHVQDKLEVALKNAGEELSNIEIEKVLEKKFHLTHSDAVFVAKHHHDQAKYVSEKHDPIFANVAFNFTSTSVPKGWETKLETPTPWTDAAQNNVRRMLGQIAFILNTKEFESRFNTAGLERMSDSAFHSGYRDAGVIPSDYTAFKYVVNDRIQNWGDHPTYQLSAFDKITSNSGHFDSTQSEPNIYVSLHAMEQTSDLHQNSAQLLRELTRTVGYSHDGVNDLTPNNIPYYVQAIASQGGMNTTSCDILMDSGKVQNGVWASNCNTDATNTDVATQTLNADIFSRFFGN

Secondary structure (DSSP, 8-state):
-HHHHHHHHHHHHHHHHHS-S-HHHHHHHHHHHHHHHHHHHHHHHHHHHHHHHHHHH---HHHHHHHHHHSHHHHHHHHH-SS-TT-S-EEEEE--PPPTT-TTTB--B-PPPHHHHHHHHHHHHHHHHHHTSHHHHHHHTTSSGGGS-GGG--S--GGGGS--SSHHHHHHHHHHHHHTT-SS-EEEEEEES-B-STT-SEEE-TTSSEEEEEHHHHS-GGGHHHHHHHHHHHHHHHTT----SSSTTSS--HHHHHHHHHSTTTT--S---TTTTSEEEETTEEEE-TTTTS-TT-HHHHTTSS-HHHHHH--

Radius of gyration: 23.03 Å; chains: 1; bounding box: 65×35×70 Å